Protein AF-A0AAD2GWQ7-F1 (afdb_monomer)

Foldseek 3Di:
DDDDDDDDDDDDDDDDDPPPDDDDDDDDDDDDDDDPPDDDDDDDDDDDDDDDDDDDDPDDDDDDDDDDDDDDDDDPPPPPPPPPPLPQQDQAAADLPPPVCVVVRVVSLVVNCVSVVVVPVDVVVSVVSSVVSHPVVSVLQVVCVVVVLNLPFDQDPVSDDPQQPSQVVSLVVVLVVDDPVLVCCQVVPPDDQDSGNVVNSVSSVVSVVVVVVVVVVVVVPPPPPPPPPPPPPPPPPPDDDDDDDD

Sequence (246 aa):
MTSAPCAHKSTISFRFPSSSGSLSPPPILPLLPDLAYQNQPGPSNPYLALPPPEDKIPNLDELPSEQPPSPPPTTPASTMSGHHRMTLAANPPYFNGDKSKYMGFVDSCTTYIGAYWSEFSQDETKILFILSYLHYISNFEMLAADAGYNVVTSTDSKGEYRKGDQDNILIEFLECRLSSKIVSRLYNTGIPLPKAYSAFKDWCVNIEANALRDQLRKASHGHSTPRPPSQFRSQAAPAAPTPAPT

Solvent-accessible surface area (backbone atoms only — not comparable to full-atom values): 16823 Å² total; per-residue (Å²): 141,84,87,81,86,83,85,82,81,83,80,85,78,86,78,77,83,83,76,90,67,85,78,74,81,77,83,84,72,82,82,78,80,86,77,80,81,74,87,73,86,77,83,85,80,83,83,81,85,75,79,81,82,81,85,76,81,78,81,94,75,84,86,80,90,77,79,82,80,79,83,79,84,88,73,88,76,85,71,90,72,80,73,77,73,80,75,76,70,68,81,57,71,73,43,72,76,56,73,91,51,44,62,63,42,52,52,34,46,52,53,35,47,62,74,43,40,87,82,45,77,43,71,67,56,45,50,54,50,56,51,72,36,43,41,65,66,45,55,46,52,52,53,38,40,75,73,68,45,64,86,75,74,68,58,42,102,82,69,55,63,75,62,62,68,59,20,49,53,54,41,52,56,50,57,76,69,49,54,71,68,56,54,51,51,56,71,68,64,78,60,83,78,59,71,46,39,69,60,37,49,56,48,52,53,50,54,50,54,50,51,51,51,50,50,51,50,58,62,68,53,58,82,70,64,74,74,67,79,70,70,79,70,73,74,71,73,80,79,77,84,79,82,81,88,130

Structure (mmCIF, N/CA/C/O backbone):
data_AF-A0AAD2GWQ7-F1
#
_entry.id   AF-A0AAD2GWQ7-F1
#
loop_
_atom_site.group_PDB
_atom_site.id
_atom_site.type_symbol
_atom_site.label_atom_id
_atom_site.label_alt_id
_atom_site.label_comp_id
_atom_site.label_asym_id
_atom_site.label_entity_id
_atom_site.label_seq_id
_atom_site.pdbx_PDB_ins_code
_atom_site.Cartn_x
_atom_site.Cartn_y
_atom_site.Cartn_z
_atom_site.occupancy
_atom_site.B_iso_or_equiv
_atom_site.auth_seq_id
_atom_site.auth_comp_id
_atom_site.auth_asym_id
_atom_site.auth_atom_id
_atom_site.pdbx_PDB_model_num
ATOM 1 N N . MET A 1 1 ? -21.039 -37.354 -40.708 1.00 44.72 1 MET A N 1
ATOM 2 C CA . MET A 1 1 ? -20.284 -36.130 -41.049 1.00 44.72 1 MET A CA 1
ATOM 3 C C . MET A 1 1 ? -20.937 -34.977 -40.308 1.00 44.72 1 MET A C 1
ATOM 5 O O . MET A 1 1 ? -21.965 -34.487 -40.747 1.00 44.72 1 MET A O 1
ATOM 9 N N . THR A 1 2 ? -20.418 -34.636 -39.133 1.00 41.16 2 THR A N 1
ATOM 10 C CA . THR A 1 2 ? -21.014 -33.653 -38.215 1.00 41.16 2 THR A CA 1
ATOM 11 C C . THR A 1 2 ? -20.045 -32.482 -38.104 1.00 41.16 2 THR A C 1
ATOM 13 O O . THR A 1 2 ? -18.960 -32.620 -37.550 1.00 41.16 2 THR A O 1
ATOM 16 N N . SER A 1 3 ? -20.415 -31.362 -38.723 1.00 42.06 3 SER A N 1
ATOM 17 C CA . SER A 1 3 ? -19.685 -30.093 -38.687 1.00 42.06 3 SER A CA 1
ATOM 18 C C . SER A 1 3 ? -20.123 -29.304 -37.450 1.00 42.06 3 SER A C 1
ATOM 20 O O . SER A 1 3 ? -21.319 -29.124 -37.227 1.00 42.06 3 SER A O 1
ATOM 22 N N . ALA A 1 4 ? -19.160 -28.875 -36.633 1.00 50.00 4 ALA A N 1
ATOM 23 C CA . ALA A 1 4 ? -19.377 -28.005 -35.480 1.00 50.00 4 ALA A CA 1
ATOM 24 C C . ALA A 1 4 ? -19.151 -26.532 -35.880 1.00 50.00 4 ALA A C 1
ATOM 26 O O . ALA A 1 4 ? -18.170 -26.255 -36.575 1.00 50.00 4 ALA A O 1
ATOM 27 N N . PRO A 1 5 ? -20.000 -25.578 -35.453 1.00 55.31 5 PRO A N 1
ATOM 28 C CA . PRO A 1 5 ? -19.790 -24.166 -35.751 1.00 55.31 5 PRO A CA 1
ATOM 29 C C . PRO A 1 5 ? -18.874 -23.463 -34.734 1.00 55.31 5 PRO A C 1
ATOM 31 O O . PRO A 1 5 ? -18.939 -23.683 -33.524 1.00 55.31 5 PRO A O 1
ATOM 34 N N . CYS A 1 6 ? -18.024 -22.592 -35.286 1.00 44.91 6 CYS A N 1
ATOM 35 C CA . CYS A 1 6 ? -17.019 -21.753 -34.640 1.00 44.91 6 CYS A CA 1
ATOM 36 C C . CYS A 1 6 ? -17.575 -20.781 -33.587 1.00 44.91 6 CYS A C 1
ATOM 38 O O . CYS A 1 6 ? -18.541 -20.058 -33.828 1.00 44.91 6 CYS A O 1
ATOM 40 N N . ALA A 1 7 ? -16.859 -20.673 -32.466 1.00 50.66 7 ALA A N 1
ATOM 41 C CA . ALA A 1 7 ? -17.063 -19.664 -31.434 1.00 50.66 7 ALA A CA 1
ATOM 42 C C . ALA A 1 7 ? -16.744 -18.245 -31.946 1.00 50.66 7 ALA A C 1
ATOM 44 O O . ALA A 1 7 ? -15.660 -17.982 -32.471 1.00 50.66 7 ALA A O 1
ATOM 45 N N . HIS A 1 8 ? -17.687 -17.320 -31.768 1.00 41.19 8 HIS A N 1
ATOM 46 C CA . HIS A 1 8 ? -17.487 -15.887 -31.976 1.00 41.19 8 HIS A CA 1
ATOM 47 C C . HIS A 1 8 ? -16.712 -15.278 -30.799 1.00 41.19 8 HIS A C 1
ATOM 49 O O . HIS A 1 8 ? -17.137 -15.366 -29.649 1.00 41.19 8 HIS A O 1
ATOM 55 N N . LYS A 1 9 ? -15.575 -14.640 -31.097 1.00 40.56 9 LYS A N 1
ATOM 56 C CA . LYS A 1 9 ? -14.862 -13.748 -30.174 1.00 40.56 9 LYS A CA 1
ATOM 57 C C . LYS A 1 9 ? -15.580 -12.398 -30.143 1.00 40.56 9 LYS A C 1
ATOM 59 O O . LYS A 1 9 ? -15.632 -11.709 -31.157 1.00 40.56 9 LYS A O 1
ATOM 64 N N . SER A 1 10 ? -16.100 -12.016 -28.982 1.00 46.88 10 SER A N 1
ATOM 65 C CA . SER A 1 10 ? -16.648 -10.679 -28.745 1.00 46.88 10 SER A CA 1
ATOM 66 C C . SER A 1 10 ? -15.511 -9.673 -28.556 1.00 46.88 10 SER A C 1
ATOM 68 O O . SER A 1 10 ? -14.809 -9.699 -27.549 1.00 46.88 10 SER A O 1
ATOM 70 N N . THR A 1 11 ? -15.333 -8.784 -29.530 1.00 51.94 11 THR A N 1
ATOM 71 C CA . THR A 1 11 ? -14.465 -7.604 -29.433 1.00 51.94 11 THR A CA 1
ATOM 72 C C . THR A 1 11 ? -15.139 -6.560 -28.544 1.00 51.94 11 THR A C 1
ATOM 74 O O . THR A 1 11 ? -16.143 -5.965 -28.932 1.00 51.94 11 THR A O 1
ATOM 77 N N . ILE A 1 12 ? -14.594 -6.326 -27.350 1.00 40.50 12 ILE A N 1
ATOM 78 C CA . ILE A 1 12 ? -14.999 -5.217 -26.479 1.00 40.50 12 ILE A CA 1
ATOM 79 C C . ILE A 1 12 ? -14.345 -3.943 -27.023 1.00 40.50 12 ILE A C 1
ATOM 81 O O . ILE A 1 12 ? -13.128 -3.787 -26.979 1.00 40.50 12 ILE A O 1
ATOM 85 N N . SER A 1 13 ? -15.155 -3.044 -27.581 1.00 40.38 13 SER A N 1
ATOM 86 C CA . SER A 1 13 ? -14.711 -1.745 -28.089 1.00 40.38 13 SER A CA 1
ATOM 87 C C . SER A 1 13 ? -14.980 -0.675 -27.029 1.00 40.38 13 SER A C 1
ATOM 89 O O . SER A 1 13 ? -16.130 -0.309 -26.787 1.00 40.38 13 SER A O 1
ATOM 91 N N . PHE A 1 14 ? -13.926 -0.184 -26.376 1.00 37.16 14 PHE A N 1
ATOM 92 C CA . PHE A 1 14 ? -14.018 0.948 -25.455 1.00 37.16 14 PHE A CA 1
ATOM 93 C C . PHE A 1 14 ? -14.042 2.256 -26.255 1.00 37.16 14 PHE A C 1
ATOM 95 O O . PHE A 1 14 ? -13.025 2.699 -26.787 1.00 37.16 14 PHE A O 1
ATOM 102 N N . ARG A 1 15 ? -15.219 2.884 -26.352 1.00 43.41 15 ARG A N 1
ATOM 103 C CA . ARG A 1 15 ? -15.349 4.273 -26.811 1.00 43.41 15 ARG A CA 1
ATOM 104 C C . ARG A 1 15 ? -15.116 5.208 -25.628 1.00 43.41 15 ARG A C 1
ATOM 106 O O . ARG A 1 15 ? -15.912 5.221 -24.694 1.00 43.41 15 ARG A O 1
ATOM 113 N N . PHE A 1 16 ? -14.063 6.014 -25.694 1.00 44.94 16 PHE A N 1
ATOM 114 C CA . PHE A 1 16 ? -13.904 7.161 -24.804 1.00 44.94 16 PHE A CA 1
ATOM 115 C C . PHE A 1 16 ? -14.871 8.279 -25.229 1.00 44.94 16 PHE A C 1
ATOM 117 O O . PHE A 1 16 ? -14.995 8.545 -26.430 1.00 44.94 16 PHE A O 1
ATOM 124 N N . PRO A 1 17 ? -15.575 8.940 -24.293 1.00 50.00 17 PRO A N 1
ATOM 125 C CA . PRO A 1 17 ? -16.391 10.098 -24.622 1.00 50.00 17 PRO A CA 1
ATOM 126 C C . PRO A 1 17 ? -15.484 11.260 -25.039 1.00 50.00 17 PRO A C 1
ATOM 128 O O . PRO A 1 17 ? -14.641 11.724 -24.276 1.00 50.00 17 PRO A O 1
ATOM 131 N N . SER A 1 18 ? -15.676 11.728 -26.270 1.00 43.28 18 SER A N 1
ATOM 132 C CA . SER A 1 18 ? -15.053 12.939 -26.797 1.00 43.28 18 SER A CA 1
ATOM 133 C C . SER A 1 18 ? -15.685 14.152 -26.111 1.00 43.28 18 SER A C 1
ATOM 135 O O . SER A 1 18 ? -16.743 14.620 -26.531 1.00 43.28 18 SER A O 1
ATOM 137 N N . SER A 1 19 ? -15.077 14.652 -25.033 1.00 46.78 19 SER A N 1
ATOM 138 C CA . SER A 1 19 ? -15.468 15.928 -24.433 1.00 46.78 19 SER A CA 1
ATOM 139 C C . SER A 1 19 ? -14.840 17.076 -25.225 1.00 46.78 19 SER A C 1
ATOM 141 O O . SER A 1 19 ? -13.720 17.515 -24.987 1.00 46.78 19 SER A O 1
ATOM 143 N N . SER A 1 20 ? -15.590 17.603 -26.189 1.00 52.97 20 SER A N 1
ATOM 144 C CA . SER A 1 20 ? -15.332 18.921 -26.771 1.00 52.97 20 SER A CA 1
ATOM 145 C C . SER A 1 20 ? -15.726 20.004 -25.758 1.00 52.97 20 SER A C 1
ATOM 147 O O . SER A 1 20 ? -16.760 20.656 -25.889 1.00 52.97 20 SER A O 1
ATOM 149 N N . GLY A 1 21 ? -14.936 20.133 -24.691 1.00 45.81 21 GLY A N 1
ATOM 150 C CA . GLY A 1 21 ? -15.028 21.212 -23.715 1.00 45.81 21 GLY A CA 1
ATOM 151 C C . GLY A 1 21 ? -14.049 22.321 -24.081 1.00 45.81 21 GLY A C 1
ATOM 152 O O . GLY A 1 21 ? -12.842 22.111 -24.070 1.00 45.81 21 GLY A O 1
ATOM 153 N N . SER A 1 22 ? -14.585 23.488 -24.426 1.00 53.34 22 SER A N 1
ATOM 154 C CA . SER A 1 22 ? -13.858 24.732 -24.691 1.00 53.34 22 SER A CA 1
ATOM 155 C C . SER A 1 22 ? -12.867 25.057 -23.562 1.00 53.34 22 SER A C 1
ATOM 157 O O . SER A 1 22 ? -13.272 25.450 -22.469 1.00 53.34 22 SER A O 1
ATOM 159 N N . LEU A 1 23 ? -11.569 24.902 -23.834 1.00 38.94 23 LEU A N 1
ATOM 160 C CA . LEU A 1 23 ? -10.474 25.276 -22.939 1.00 38.94 23 LEU A CA 1
ATOM 161 C C . LEU A 1 23 ? -10.372 26.805 -22.862 1.00 38.94 23 LEU A C 1
ATOM 163 O O . LEU A 1 23 ? -9.917 27.459 -23.799 1.00 38.94 23 LEU A O 1
ATOM 167 N N . SER A 1 24 ? -10.781 27.373 -21.728 1.00 55.59 24 SER A N 1
ATOM 168 C CA . SER A 1 24 ? -10.322 28.701 -21.318 1.00 55.59 24 SER A CA 1
ATOM 169 C C . SER A 1 24 ? -8.806 28.637 -21.100 1.00 55.59 24 SER A C 1
ATOM 171 O O . SER A 1 24 ? -8.348 27.713 -20.421 1.00 55.59 24 SER A O 1
ATOM 173 N N . PRO A 1 25 ? -8.011 29.583 -21.630 1.00 55.25 25 PRO A N 1
ATOM 174 C CA . PRO A 1 25 ? -6.586 29.621 -21.342 1.00 55.25 25 PRO A CA 1
ATOM 175 C C . PRO A 1 25 ? -6.361 29.853 -19.835 1.00 55.25 25 PRO A C 1
ATOM 177 O O . PRO A 1 25 ? -7.101 30.630 -19.220 1.00 55.25 25 PRO A O 1
ATOM 180 N N . PRO A 1 26 ? -5.376 29.176 -19.219 1.00 53.94 26 PRO A N 1
ATOM 181 C CA . PRO A 1 26 ? -5.039 29.388 -17.819 1.00 53.94 26 PRO A CA 1
ATOM 182 C C . PRO A 1 26 ? -4.455 30.797 -17.602 1.00 53.94 26 PRO A C 1
ATOM 184 O O . PRO A 1 26 ? -3.815 31.346 -18.504 1.00 53.94 26 PRO A O 1
ATOM 187 N N . PRO A 1 27 ? -4.644 31.393 -16.410 1.00 52.75 27 PRO A N 1
ATOM 188 C CA . PRO A 1 27 ? -4.011 32.656 -16.059 1.00 52.75 27 PRO A CA 1
ATOM 189 C C . PRO A 1 27 ? -2.484 32.508 -16.075 1.00 52.75 27 PRO A C 1
ATOM 191 O O . PRO A 1 27 ? -1.923 31.590 -15.478 1.00 52.75 27 PRO A O 1
ATOM 194 N N . ILE A 1 28 ? -1.822 33.430 -16.773 1.00 50.06 28 ILE A N 1
ATOM 195 C CA . ILE A 1 28 ? -0.364 33.546 -16.849 1.00 50.06 28 ILE A CA 1
ATOM 196 C C . ILE A 1 28 ? 0.164 33.840 -15.441 1.00 50.06 28 ILE A C 1
ATOM 198 O O . ILE A 1 28 ? -0.112 34.899 -14.877 1.00 50.06 28 ILE A O 1
ATOM 202 N N . LEU A 1 29 ? 0.915 32.899 -14.867 1.00 51.19 29 LEU A N 1
ATOM 203 C CA . LEU A 1 29 ? 1.671 33.131 -13.639 1.00 51.19 29 LEU A CA 1
ATOM 204 C C . LEU A 1 29 ? 2.939 33.942 -13.965 1.00 51.19 29 LEU A C 1
ATOM 206 O O . LEU A 1 29 ? 3.572 33.684 -14.992 1.00 51.19 29 LEU A O 1
ATOM 210 N N . PRO A 1 30 ? 3.332 34.911 -13.119 1.00 50.34 30 PRO A N 1
ATOM 211 C CA . PRO A 1 30 ? 4.563 35.662 -13.318 1.00 50.34 30 PRO A CA 1
ATOM 212 C C . PRO A 1 30 ? 5.783 34.735 -13.225 1.00 50.34 30 PRO A C 1
ATOM 214 O O . PRO A 1 30 ? 5.936 33.975 -12.269 1.00 50.34 30 PRO A O 1
ATOM 217 N N . LEU A 1 31 ? 6.642 34.823 -14.243 1.00 41.88 31 LEU A N 1
ATOM 218 C CA . LEU A 1 31 ? 7.961 34.199 -14.316 1.00 41.88 31 LEU A CA 1
ATOM 219 C C . LEU A 1 31 ? 8.785 34.569 -13.073 1.00 41.88 31 LEU A C 1
ATOM 221 O O . LEU A 1 31 ? 9.114 35.736 -12.860 1.00 41.88 31 LEU A O 1
ATOM 225 N N . LEU A 1 32 ? 9.109 33.566 -12.256 1.00 44.91 32 LEU A N 1
ATOM 226 C CA . LEU A 1 32 ? 10.092 33.682 -11.179 1.00 44.91 32 LEU A CA 1
ATOM 227 C C . LEU A 1 32 ? 11.496 33.860 -11.786 1.00 44.91 32 LEU A C 1
ATOM 229 O O . LEU A 1 32 ? 11.832 33.141 -12.729 1.00 44.91 32 LEU A O 1
ATOM 233 N N . PRO A 1 33 ? 12.317 34.794 -11.273 1.00 50.38 33 PRO A N 1
ATOM 234 C CA . PRO A 1 33 ? 13.677 34.981 -11.749 1.00 50.38 33 PRO A CA 1
ATOM 235 C C . PRO A 1 33 ? 14.580 33.800 -11.374 1.00 50.38 33 PRO A C 1
ATOM 237 O O . PRO A 1 33 ? 14.487 33.218 -10.294 1.00 50.38 33 PRO A O 1
ATOM 240 N N . ASP A 1 34 ? 15.454 33.506 -12.327 1.00 42.41 34 ASP A N 1
ATOM 241 C CA . ASP A 1 34 ? 16.510 32.504 -12.366 1.00 42.41 34 ASP A CA 1
ATOM 242 C C . ASP A 1 34 ? 17.331 32.462 -11.061 1.00 42.41 34 ASP A C 1
ATOM 244 O O . ASP A 1 34 ? 18.098 33.380 -10.752 1.00 42.41 34 ASP A O 1
ATOM 248 N N . LEU A 1 35 ? 17.167 31.398 -10.270 1.00 40.28 35 LEU A N 1
ATOM 249 C CA . LEU A 1 35 ? 18.082 31.092 -9.174 1.00 40.28 35 LEU A CA 1
ATOM 250 C C . LEU A 1 35 ? 19.224 30.252 -9.733 1.00 40.28 35 LEU A C 1
ATOM 252 O O . LEU A 1 35 ? 19.151 29.025 -9.804 1.00 40.28 35 LEU A O 1
ATOM 256 N N . ALA A 1 36 ? 20.300 30.945 -10.097 1.00 38.09 36 ALA A N 1
ATOM 257 C CA . ALA A 1 36 ? 21.599 30.351 -10.344 1.00 38.09 36 ALA A CA 1
ATOM 258 C C . ALA A 1 36 ? 22.018 29.506 -9.127 1.00 38.09 36 ALA A C 1
ATOM 260 O O . ALA A 1 36 ? 22.420 30.027 -8.085 1.00 38.09 36 ALA A O 1
ATOM 261 N N . TYR A 1 37 ? 21.922 28.183 -9.263 1.00 45.38 37 TYR A N 1
ATOM 262 C CA . TYR A 1 37 ? 22.499 27.230 -8.322 1.00 45.38 37 TYR A CA 1
ATOM 263 C C . TYR A 1 37 ? 24.023 27.301 -8.434 1.00 45.38 37 TYR A C 1
ATOM 265 O O . TYR A 1 37 ? 24.659 26.679 -9.286 1.00 45.38 37 TYR A O 1
ATOM 273 N N . GLN A 1 38 ? 24.613 28.115 -7.568 1.00 43.09 38 GLN A N 1
ATOM 274 C CA . GLN A 1 38 ? 26.048 28.215 -7.394 1.00 43.09 38 GLN A CA 1
ATOM 275 C C . GLN A 1 38 ? 26.543 26.950 -6.679 1.00 43.09 38 GLN A C 1
ATOM 277 O O . GLN A 1 38 ? 26.251 26.722 -5.506 1.00 43.09 38 GLN A O 1
ATOM 282 N N . ASN A 1 39 ? 27.270 26.113 -7.424 1.00 45.53 39 ASN A N 1
ATOM 283 C CA . ASN A 1 39 ? 28.010 24.954 -6.929 1.00 45.53 39 ASN A CA 1
ATOM 284 C C . ASN A 1 39 ? 28.820 25.314 -5.672 1.00 45.53 39 ASN A C 1
ATOM 286 O O . ASN A 1 39 ? 29.780 26.081 -5.756 1.00 45.53 39 ASN A O 1
ATOM 290 N N . GLN A 1 40 ? 28.475 24.719 -4.529 1.00 41.88 40 GLN A N 1
ATOM 291 C CA . GLN A 1 40 ? 29.370 24.649 -3.378 1.00 41.88 40 GLN A CA 1
ATOM 292 C C . GLN A 1 40 ? 29.993 23.248 -3.290 1.00 41.88 40 GLN A C 1
ATOM 294 O O . GLN A 1 40 ? 29.259 22.258 -3.321 1.00 41.88 40 GLN A O 1
ATOM 299 N N . PRO A 1 41 ? 31.327 23.135 -3.165 1.00 50.66 41 PRO A N 1
ATOM 300 C CA . PRO A 1 41 ? 31.974 21.881 -2.809 1.00 50.66 41 PRO A CA 1
ATOM 301 C C . PRO A 1 41 ? 31.642 21.547 -1.349 1.00 50.66 41 PRO A C 1
ATOM 303 O O . PRO A 1 41 ? 31.924 22.327 -0.441 1.00 50.66 41 PRO A O 1
ATOM 306 N N . GLY A 1 42 ? 30.998 20.400 -1.131 1.00 44.75 42 GLY A N 1
ATOM 307 C CA . GLY A 1 42 ? 30.642 19.930 0.206 1.00 44.75 42 GLY A CA 1
ATOM 308 C C . GLY A 1 42 ? 31.879 19.630 1.066 1.00 44.75 42 GLY A C 1
ATOM 309 O O . GLY A 1 42 ? 32.897 19.177 0.533 1.00 44.75 42 GLY A O 1
ATOM 310 N N . PRO A 1 43 ? 31.814 19.855 2.391 1.00 49.44 43 PRO A N 1
ATOM 311 C CA . PRO A 1 43 ? 32.878 19.467 3.301 1.00 49.44 43 PRO A CA 1
ATOM 312 C C . PRO A 1 43 ? 32.969 17.940 3.384 1.00 49.44 43 PRO A C 1
ATOM 314 O O . PRO A 1 43 ? 31.984 17.236 3.610 1.00 49.44 43 PRO A O 1
ATOM 317 N N . SER A 1 44 ? 34.187 17.443 3.197 1.00 47.72 44 SER A N 1
ATOM 318 C CA . SER A 1 44 ? 34.603 16.081 3.498 1.00 47.72 44 SER A CA 1
ATOM 319 C C . SER A 1 44 ? 34.251 15.735 4.944 1.00 47.72 44 SER A C 1
ATOM 321 O O . SER A 1 44 ? 34.576 16.474 5.870 1.00 47.72 44 SER A O 1
ATOM 323 N N . ASN A 1 45 ? 33.584 14.598 5.123 1.00 45.16 45 ASN A N 1
ATOM 324 C CA . ASN A 1 45 ? 33.180 14.064 6.415 1.00 45.16 45 ASN A CA 1
ATOM 325 C C . ASN A 1 45 ? 34.162 12.937 6.801 1.00 45.16 45 ASN A C 1
ATOM 327 O O . ASN A 1 45 ? 34.042 11.834 6.262 1.00 45.16 45 ASN A O 1
ATOM 331 N N . PRO A 1 46 ? 35.186 13.181 7.643 1.00 59.44 46 PRO A N 1
ATOM 332 C CA . PRO A 1 46 ? 35.976 12.120 8.255 1.00 59.44 46 PRO A CA 1
ATOM 333 C C . PRO A 1 46 ? 35.316 11.730 9.589 1.00 59.44 46 PRO A C 1
ATOM 335 O O . PRO A 1 46 ? 34.876 12.616 10.309 1.00 59.44 46 PRO A O 1
ATOM 338 N N . TYR A 1 47 ? 35.327 10.441 9.946 1.00 48.62 47 TYR A N 1
ATOM 339 C CA . TYR A 1 47 ? 34.575 9.774 11.038 1.00 48.62 47 TYR A CA 1
ATOM 340 C C . TYR A 1 47 ? 33.203 9.261 10.569 1.00 48.62 47 TYR A C 1
ATOM 342 O O . TYR A 1 47 ? 32.328 10.031 10.211 1.00 48.62 47 TYR A O 1
ATOM 350 N N . LEU A 1 48 ? 32.932 7.955 10.513 1.00 48.38 48 LEU A N 1
ATOM 351 C CA . LEU A 1 48 ? 33.119 6.959 11.568 1.00 48.38 48 LEU A CA 1
ATOM 352 C C . LEU A 1 48 ? 33.519 5.598 10.970 1.00 48.38 48 LEU A C 1
ATOM 354 O O . LEU A 1 48 ? 32.712 4.934 10.323 1.00 48.38 48 LEU A O 1
ATOM 358 N N . ALA A 1 49 ? 34.748 5.158 11.232 1.00 52.75 49 ALA A N 1
ATOM 359 C CA . ALA A 1 49 ? 35.097 3.746 11.147 1.00 52.75 49 ALA A CA 1
ATOM 360 C C . ALA A 1 49 ? 34.601 3.072 12.436 1.00 52.75 49 ALA A C 1
ATOM 362 O O . ALA A 1 49 ? 35.178 3.278 13.504 1.00 52.75 49 ALA A O 1
ATOM 363 N N . LEU A 1 50 ? 33.503 2.317 12.350 1.00 58.06 50 LEU A N 1
ATOM 364 C CA . LEU A 1 50 ? 33.127 1.380 13.408 1.00 58.06 50 LEU A CA 1
ATOM 365 C C . LEU A 1 50 ? 34.109 0.195 13.384 1.00 58.06 50 LEU A C 1
ATOM 367 O O . LEU A 1 50 ? 34.334 -0.363 12.307 1.00 58.06 50 LEU A O 1
ATOM 371 N N . PRO A 1 51 ? 34.672 -0.223 14.530 1.00 71.50 51 PRO A N 1
ATOM 372 C CA . PRO A 1 51 ? 35.372 -1.495 14.614 1.00 71.50 51 PRO A CA 1
ATOM 373 C C . PRO A 1 51 ? 34.381 -2.669 14.461 1.00 71.50 51 PRO A C 1
ATOM 375 O O . PRO A 1 51 ? 33.210 -2.539 14.834 1.00 71.50 51 PRO A O 1
ATOM 378 N N . PRO A 1 52 ? 34.829 -3.807 13.904 1.00 72.00 52 PRO A N 1
ATOM 379 C CA . PRO A 1 52 ? 34.004 -4.998 13.734 1.00 72.00 52 PRO A CA 1
ATOM 380 C C . PRO A 1 52 ? 33.584 -5.587 15.095 1.00 72.00 52 PRO A C 1
ATOM 382 O O . PRO A 1 52 ? 34.378 -5.551 16.038 1.00 72.00 52 PRO A O 1
ATOM 385 N N . PRO A 1 53 ? 32.363 -6.136 15.225 1.00 66.81 53 PRO A N 1
ATOM 386 C CA . PRO A 1 53 ? 31.960 -6.865 16.423 1.00 66.81 53 PRO A CA 1
ATOM 387 C C . PRO A 1 53 ? 32.748 -8.178 16.523 1.00 66.81 53 PRO A C 1
ATOM 389 O O . PRO A 1 53 ? 32.761 -8.973 15.587 1.00 66.81 53 PRO A O 1
ATOM 392 N N . GLU A 1 54 ? 33.423 -8.393 17.652 1.00 65.00 54 GLU A N 1
ATOM 393 C CA . GLU A 1 54 ? 34.082 -9.660 17.968 1.00 65.00 54 GLU A CA 1
ATOM 394 C C . GLU A 1 54 ? 33.037 -10.749 18.252 1.00 65.00 54 GLU A C 1
ATOM 396 O O . GLU A 1 54 ? 32.264 -10.666 19.211 1.00 65.00 54 GLU A O 1
ATOM 401 N N . ASP A 1 55 ? 33.059 -11.795 17.429 1.00 53.03 55 ASP A N 1
ATOM 402 C CA . ASP A 1 55 ? 32.377 -13.062 17.660 1.00 53.03 55 ASP A CA 1
ATOM 403 C C . ASP A 1 55 ? 32.972 -13.774 18.885 1.00 53.03 55 ASP A C 1
ATOM 405 O O . ASP A 1 55 ? 34.024 -14.412 18.820 1.00 53.03 55 ASP A O 1
ATOM 409 N N . LYS A 1 56 ? 32.266 -13.721 20.016 1.00 53.66 56 LYS A N 1
ATOM 410 C CA . LYS A 1 56 ? 32.394 -14.730 21.074 1.00 53.66 56 LYS A CA 1
ATOM 411 C C . LYS A 1 56 ? 31.159 -15.614 21.055 1.00 53.66 56 LYS A C 1
ATOM 413 O O . LYS A 1 56 ? 30.143 -15.286 21.657 1.00 53.66 56 LYS A O 1
ATOM 418 N N . ILE A 1 57 ? 31.288 -16.743 20.366 1.00 56.34 57 ILE A N 1
ATOM 419 C CA . ILE A 1 57 ? 30.394 -17.898 20.451 1.00 56.34 57 ILE A CA 1
ATOM 420 C C . ILE A 1 57 ? 30.585 -18.519 21.846 1.00 56.34 57 ILE A C 1
ATOM 422 O O . ILE A 1 57 ? 31.689 -18.987 22.141 1.00 56.34 57 ILE A O 1
ATOM 426 N N . PRO A 1 58 ? 29.571 -18.537 22.731 1.00 57.72 58 PRO A N 1
ATOM 427 C CA . PRO A 1 58 ? 29.621 -19.352 23.931 1.00 57.72 58 PRO A CA 1
ATOM 428 C C . PRO A 1 58 ? 29.467 -20.822 23.543 1.00 57.72 58 PRO A C 1
ATOM 430 O O . PRO A 1 58 ? 28.598 -21.196 22.756 1.00 57.72 58 PRO A O 1
ATOM 433 N N . ASN A 1 59 ? 30.367 -21.612 24.108 1.00 52.53 59 ASN A N 1
ATOM 434 C CA . ASN A 1 59 ? 30.538 -23.040 23.934 1.00 52.53 59 ASN A CA 1
ATOM 435 C C . ASN A 1 59 ? 29.223 -23.824 24.124 1.00 52.53 59 ASN A C 1
ATOM 437 O O . ASN A 1 59 ? 28.481 -23.591 25.079 1.00 52.53 59 ASN A O 1
ATOM 441 N N . LEU A 1 60 ? 28.960 -24.743 23.195 1.00 56.06 60 LEU A N 1
ATOM 442 C CA . LEU A 1 60 ? 27.817 -25.650 23.171 1.00 56.06 60 LEU A CA 1
ATOM 443 C C . LEU A 1 60 ? 28.236 -26.942 23.893 1.00 56.06 60 LEU A C 1
ATOM 445 O O . LEU A 1 60 ? 28.556 -27.931 23.243 1.00 56.06 60 LEU A O 1
ATOM 449 N N . ASP A 1 61 ? 28.282 -26.915 25.226 1.00 59.53 61 ASP A N 1
ATOM 450 C CA . ASP A 1 61 ? 28.571 -28.101 26.041 1.00 59.53 61 ASP A CA 1
ATOM 451 C C . ASP A 1 61 ? 27.398 -28.441 26.974 1.00 59.53 61 ASP A C 1
ATOM 453 O O . ASP A 1 61 ? 26.896 -27.607 27.725 1.00 59.53 61 ASP A O 1
ATOM 457 N N . GLU A 1 62 ? 27.019 -29.715 26.881 1.00 52.25 62 GLU A N 1
ATOM 458 C CA . GLU A 1 62 ? 26.325 -30.562 27.855 1.00 52.25 62 GLU A CA 1
ATOM 459 C C . GLU A 1 62 ? 24.875 -30.264 28.283 1.00 52.25 62 GLU A C 1
ATOM 461 O O . GLU A 1 62 ? 24.563 -29.497 29.191 1.00 52.25 62 GLU A O 1
ATOM 466 N N . LEU A 1 63 ? 23.985 -31.061 27.681 1.00 57.00 63 LEU A N 1
ATOM 467 C CA . LEU A 1 63 ? 22.695 -31.509 28.206 1.00 57.00 63 LEU A CA 1
ATOM 468 C C . LEU A 1 63 ? 22.879 -32.540 29.339 1.00 57.00 63 LEU A C 1
ATOM 470 O O . LEU A 1 63 ? 23.425 -33.615 29.082 1.00 57.00 63 LEU A O 1
ATOM 474 N N . PRO A 1 64 ? 22.240 -32.339 30.503 1.00 58.38 64 PRO A N 1
ATOM 475 C CA . PRO A 1 64 ? 21.670 -33.434 31.280 1.00 58.38 64 PRO A CA 1
ATOM 476 C C . PRO A 1 64 ? 20.176 -33.557 30.957 1.00 58.38 64 PRO A C 1
ATOM 478 O O . PRO A 1 64 ? 19.390 -32.638 31.181 1.00 58.38 64 PRO A O 1
ATOM 481 N N . SER A 1 65 ? 19.772 -34.707 30.416 1.00 60.16 65 SER A N 1
ATOM 482 C CA . SER A 1 65 ? 18.359 -35.088 30.327 1.00 60.16 65 SER A CA 1
ATOM 483 C C . SER A 1 65 ? 17.834 -35.409 31.727 1.00 60.16 65 SER A C 1
ATOM 485 O O . SER A 1 65 ? 18.071 -36.503 32.234 1.00 60.16 65 SER A O 1
ATOM 487 N N . GLU A 1 66 ? 17.117 -34.471 32.345 1.00 58.59 66 GLU A N 1
ATOM 488 C CA . GLU A 1 66 ? 16.331 -34.733 33.552 1.00 58.59 66 GLU A CA 1
ATOM 489 C C . GLU A 1 66 ? 14.898 -35.121 33.165 1.00 58.59 66 GLU A C 1
ATOM 491 O O . GLU A 1 66 ? 14.156 -34.385 32.512 1.00 58.59 66 GLU A O 1
ATOM 496 N N . GLN A 1 67 ? 14.543 -36.345 33.536 1.00 64.25 67 GLN A N 1
ATOM 497 C CA . GLN A 1 67 ? 13.248 -36.970 33.325 1.00 64.25 67 GLN A CA 1
ATOM 498 C C . GLN A 1 67 ? 12.180 -36.294 34.212 1.00 64.25 67 GLN A C 1
ATOM 500 O O . GLN A 1 67 ? 12.422 -36.089 35.402 1.00 64.25 67 GLN A O 1
ATOM 505 N N . PRO A 1 68 ? 10.991 -35.958 33.680 1.00 67.44 68 PRO A N 1
ATOM 506 C CA . PRO A 1 68 ? 9.984 -35.203 34.422 1.00 67.44 68 PRO A CA 1
ATOM 507 C C . PRO A 1 68 ? 9.345 -36.032 35.557 1.00 67.44 68 PRO A C 1
ATOM 509 O O . PRO A 1 68 ? 8.948 -37.178 35.318 1.00 67.44 68 PRO A O 1
ATOM 512 N N . PRO A 1 69 ? 9.179 -35.473 36.774 1.00 74.88 69 PRO A N 1
ATOM 513 C CA . PRO A 1 69 ? 8.359 -36.085 37.814 1.00 74.88 69 PRO A CA 1
ATOM 514 C C . PRO A 1 69 ? 6.870 -36.043 37.432 1.00 74.88 69 PRO A C 1
ATOM 516 O O . PRO A 1 69 ? 6.364 -35.046 36.915 1.00 74.88 69 PRO A O 1
ATOM 519 N N . SER A 1 70 ? 6.177 -37.155 37.689 1.00 71.50 70 SER A N 1
ATOM 520 C CA . SER A 1 70 ? 4.754 -37.382 37.417 1.00 71.50 70 SER A CA 1
ATOM 521 C C . SER A 1 70 ? 3.839 -36.251 37.917 1.00 71.50 70 SER A C 1
ATOM 523 O O . SER A 1 70 ? 4.059 -35.731 39.014 1.00 71.50 70 SER A O 1
ATOM 525 N N . PRO A 1 71 ? 2.770 -35.899 37.176 1.00 75.12 71 PRO A N 1
ATOM 526 C CA . PRO A 1 71 ? 1.844 -34.852 37.592 1.00 75.12 71 PRO A CA 1
ATOM 527 C C . PRO A 1 71 ? 1.051 -35.264 38.852 1.00 75.12 71 PRO A C 1
ATOM 529 O O . PRO A 1 71 ? 0.557 -36.394 38.920 1.00 75.12 71 PRO A O 1
ATOM 532 N N . PRO A 1 72 ? 0.899 -34.367 39.847 1.00 78.69 72 PRO A N 1
ATOM 533 C CA . PRO A 1 72 ? 0.050 -34.596 41.013 1.00 78.69 72 PRO A CA 1
ATOM 534 C C . PRO A 1 72 ? -1.446 -34.636 40.638 1.00 78.69 72 PRO A C 1
ATOM 536 O O . PRO A 1 72 ? -1.852 -34.045 39.634 1.00 78.69 72 PRO A O 1
ATOM 539 N N . PRO A 1 73 ? -2.281 -35.325 41.440 1.00 65.69 73 PRO A N 1
ATOM 540 C CA . PRO A 1 73 ? -3.700 -35.512 41.166 1.00 65.69 73 PRO A CA 1
ATOM 541 C C . PRO A 1 73 ? -4.481 -34.195 41.140 1.00 65.69 73 PRO A C 1
ATOM 543 O O . PRO A 1 73 ? -4.329 -33.320 41.992 1.00 65.69 73 PRO A O 1
ATOM 546 N N . THR A 1 74 ? -5.363 -34.123 40.148 1.00 59.41 74 THR A N 1
ATOM 547 C CA . THR A 1 74 ? -6.342 -33.080 39.856 1.00 59.41 74 THR A CA 1
ATOM 548 C C . THR A 1 74 ? -7.145 -32.658 41.088 1.00 59.41 74 THR A C 1
ATOM 550 O O . THR A 1 74 ? -8.056 -33.361 41.522 1.00 59.41 74 THR A O 1
ATOM 553 N N . THR A 1 75 ? -6.872 -31.464 41.609 1.00 54.00 75 THR A N 1
ATOM 554 C CA . THR A 1 75 ? -7.803 -30.720 42.465 1.00 54.00 75 THR A CA 1
ATOM 555 C C . THR A 1 75 ? -8.655 -29.792 41.590 1.00 54.00 75 THR A C 1
ATOM 557 O O . THR A 1 75 ? -8.109 -28.895 40.946 1.00 54.00 75 THR A O 1
ATOM 560 N N . PRO A 1 76 ? -9.993 -29.957 41.535 1.00 60.12 76 PRO A N 1
ATOM 561 C CA . PRO A 1 76 ? -10.874 -29.015 40.854 1.00 60.12 76 PRO A CA 1
ATOM 562 C C . PRO A 1 76 ? -11.023 -27.748 41.708 1.00 60.12 76 PRO A C 1
ATOM 564 O O . PRO A 1 76 ? -11.985 -27.578 42.455 1.00 60.12 76 PRO A O 1
ATOM 567 N N . ALA A 1 77 ? -10.043 -26.850 41.616 1.00 49.00 77 ALA A N 1
ATOM 568 C CA . ALA A 1 77 ? -10.158 -25.501 42.149 1.00 49.00 77 ALA A CA 1
ATOM 569 C C . ALA A 1 77 ? -11.015 -24.656 41.192 1.00 49.00 77 ALA A C 1
ATOM 571 O O . ALA A 1 77 ? -10.514 -23.957 40.312 1.00 49.00 77 ALA A O 1
ATOM 572 N N . SER A 1 78 ? -12.334 -24.739 41.375 1.00 56.53 78 SER A N 1
ATOM 573 C CA . SER A 1 78 ? -13.281 -23.730 40.902 1.00 56.53 78 SER A CA 1
ATOM 574 C C . SER A 1 78 ? -13.021 -22.417 41.637 1.00 56.53 78 SER A C 1
ATOM 576 O O . SER A 1 78 ? -13.653 -22.131 42.651 1.00 56.53 78 SER A O 1
ATOM 578 N N . THR A 1 79 ? -12.117 -21.593 41.114 1.00 48.81 79 THR A N 1
ATOM 579 C CA . THR A 1 79 ? -12.077 -20.171 41.460 1.00 48.81 79 THR A CA 1
ATOM 580 C C . THR A 1 79 ? -12.657 -19.400 40.289 1.00 48.81 79 THR A C 1
ATOM 582 O O . THR A 1 79 ? -11.984 -19.092 39.306 1.00 48.81 79 THR A O 1
ATOM 585 N N . MET A 1 80 ? -13.956 -19.124 40.395 1.00 51.62 80 MET A N 1
ATOM 586 C CA . MET A 1 80 ? -14.677 -18.206 39.527 1.00 51.62 80 MET A CA 1
ATOM 587 C C . MET A 1 80 ? -14.150 -16.782 39.739 1.00 51.62 80 MET A C 1
ATOM 589 O O . MET A 1 80 ? -14.705 -16.000 40.496 1.00 51.62 80 MET A O 1
ATOM 593 N N . SER A 1 81 ? -13.062 -16.439 39.063 1.00 47.88 81 SER A N 1
ATOM 594 C CA . SER A 1 81 ? -12.784 -15.057 38.680 1.00 47.88 81 SER A CA 1
ATOM 595 C C . SER A 1 81 ? -12.337 -15.095 37.232 1.00 47.88 81 SER A C 1
ATOM 597 O O . SER A 1 81 ? -11.157 -14.989 36.898 1.00 47.88 81 SER A O 1
ATOM 599 N N . GLY A 1 82 ? -13.319 -15.375 36.371 1.00 50.38 82 GLY A N 1
ATOM 600 C CA . GLY A 1 82 ? -13.194 -15.299 34.926 1.00 50.38 82 GLY A CA 1
ATOM 601 C C . GLY A 1 82 ? -12.970 -13.849 34.531 1.00 50.38 82 GLY A C 1
ATOM 602 O O . GLY A 1 82 ? -13.882 -13.171 34.066 1.00 50.38 82 GLY A O 1
ATOM 603 N N . HIS A 1 83 ? -11.747 -13.364 34.727 1.00 47.72 83 HIS A N 1
ATOM 604 C CA . HIS A 1 83 ? -11.249 -12.231 33.978 1.00 47.72 83 HIS A CA 1
ATOM 605 C C . HIS A 1 83 ? -11.294 -12.664 32.518 1.00 47.72 83 HIS A C 1
ATOM 607 O O . HIS A 1 83 ? -10.410 -13.377 32.045 1.00 47.72 83 HIS A O 1
ATOM 613 N N . HIS A 1 84 ? -12.382 -12.301 31.836 1.00 45.75 84 HIS A N 1
ATOM 614 C CA . HIS A 1 84 ? -12.510 -12.422 30.397 1.00 45.75 84 HIS A CA 1
ATOM 615 C C . HIS A 1 84 ? -11.340 -11.662 29.794 1.00 45.75 84 HIS A C 1
ATOM 617 O O . HIS A 1 84 ? -11.369 -10.442 29.635 1.00 45.75 84 HIS A O 1
ATOM 623 N N . ARG A 1 85 ? -10.266 -12.393 29.508 1.00 51.84 85 ARG A N 1
ATOM 624 C CA . ARG A 1 85 ? -9.154 -11.892 28.732 1.00 51.84 85 ARG A CA 1
ATOM 625 C C . ARG A 1 85 ? -9.722 -11.710 27.334 1.00 51.84 85 ARG A C 1
ATOM 627 O O . ARG A 1 85 ? -9.791 -12.664 26.562 1.00 51.84 85 ARG A O 1
ATOM 634 N N . MET A 1 86 ? -10.233 -10.508 27.063 1.00 55.81 86 MET A N 1
ATOM 635 C CA . MET A 1 86 ? -10.644 -10.095 25.728 1.00 55.81 86 MET A CA 1
ATOM 636 C C . MET A 1 86 ? -9.438 -10.321 24.829 1.00 55.81 86 MET A C 1
ATOM 638 O O . MET A 1 86 ? -8.436 -9.610 24.902 1.00 55.81 86 MET A O 1
ATOM 642 N N . THR A 1 87 ? -9.496 -11.404 24.066 1.00 66.81 87 THR A N 1
ATOM 643 C CA . THR A 1 87 ? -8.446 -11.740 23.123 1.00 66.81 87 THR A CA 1
ATOM 644 C C . THR A 1 87 ? -8.786 -10.927 21.890 1.00 66.81 87 THR A C 1
ATOM 646 O O . THR A 1 87 ? -9.725 -11.257 21.173 1.00 66.81 87 THR A O 1
ATOM 649 N N . LEU A 1 88 ? -8.113 -9.787 21.733 1.00 84.06 88 LEU A N 1
ATOM 650 C CA . LEU A 1 88 ? -8.252 -8.946 20.548 1.00 84.06 88 LEU A CA 1
ATOM 651 C C . LEU A 1 88 ? -7.890 -9.796 19.325 1.00 84.06 88 LEU A C 1
ATOM 653 O O . LEU A 1 88 ? -6.860 -10.477 19.336 1.00 84.06 88 LEU A O 1
ATOM 657 N N . ALA A 1 89 ? -8.748 -9.799 18.304 1.00 87.94 89 ALA A N 1
ATOM 658 C CA . ALA A 1 89 ? -8.459 -10.532 17.081 1.00 87.94 89 ALA A CA 1
ATOM 659 C C . ALA A 1 89 ? -7.233 -9.912 16.398 1.00 87.94 89 ALA A C 1
ATOM 661 O O . ALA A 1 89 ? -7.060 -8.692 16.381 1.00 87.94 89 ALA A O 1
ATOM 662 N N . ALA A 1 90 ? -6.356 -10.755 15.856 1.00 90.62 90 ALA A N 1
ATOM 663 C CA . ALA A 1 90 ? -5.191 -10.281 15.123 1.00 90.62 90 ALA A CA 1
ATOM 664 C C . ALA A 1 90 ? -5.627 -9.559 13.839 1.00 90.62 90 ALA A C 1
ATOM 666 O O . ALA A 1 90 ? -6.567 -9.995 13.173 1.00 90.62 90 ALA A O 1
ATOM 667 N N . ASN A 1 91 ? -4.922 -8.484 13.477 1.00 88.12 91 ASN A N 1
ATOM 668 C CA . ASN A 1 91 ? -5.158 -7.788 12.212 1.00 88.12 91 ASN A CA 1
ATOM 669 C C . ASN A 1 91 ? -4.958 -8.748 11.022 1.00 88.12 91 ASN A C 1
ATOM 671 O O . ASN A 1 91 ? -3.989 -9.518 11.038 1.00 88.12 91 ASN A O 1
ATOM 675 N N . PRO A 1 92 ? -5.813 -8.688 9.983 1.00 93.12 92 PRO A N 1
ATOM 676 C CA . PRO A 1 92 ? -5.625 -9.472 8.767 1.00 93.12 92 PRO A CA 1
ATOM 677 C C . PRO A 1 92 ? -4.260 -9.192 8.115 1.00 93.12 92 PRO A C 1
ATOM 679 O O . PRO A 1 92 ? -3.774 -8.061 8.164 1.00 93.12 92 PRO A O 1
ATOM 682 N N . PRO A 1 93 ? -3.613 -10.182 7.480 1.00 89.31 93 PRO A N 1
ATOM 683 C CA . PRO A 1 93 ? -2.472 -9.921 6.615 1.00 89.31 93 PRO A CA 1
ATOM 684 C C . PRO A 1 93 ? -2.907 -9.140 5.366 1.00 89.31 93 PRO A C 1
ATOM 686 O O . PRO A 1 93 ? -4.019 -9.302 4.870 1.00 89.31 93 PRO A O 1
ATOM 689 N N . TYR A 1 94 ? -2.009 -8.324 4.813 1.00 86.25 94 TYR A N 1
ATOM 690 C C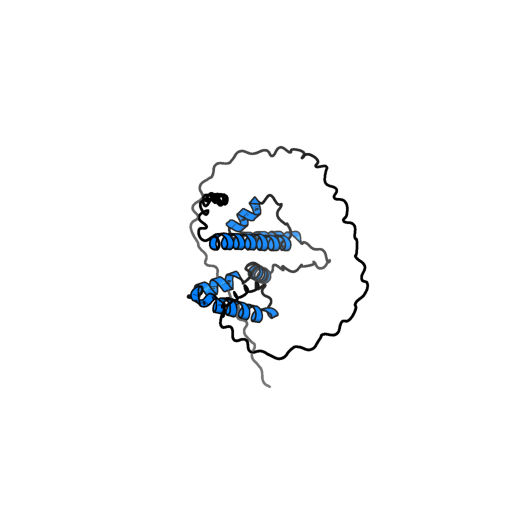A . TYR A 1 94 ? -2.236 -7.675 3.519 1.00 86.25 94 TYR A CA 1
ATOM 691 C C . TYR A 1 94 ? -2.316 -8.707 2.394 1.00 86.25 94 TYR A C 1
ATOM 693 O O . TYR A 1 94 ? -1.518 -9.649 2.339 1.00 86.25 94 TYR A O 1
ATOM 701 N N . PHE A 1 95 ? -3.242 -8.497 1.460 1.00 86.31 95 PHE A N 1
ATOM 702 C CA . PHE A 1 95 ? -3.376 -9.353 0.292 1.00 86.31 95 PHE A CA 1
ATOM 703 C C . PHE A 1 95 ? -2.589 -8.779 -0.882 1.00 86.31 95 PHE A C 1
ATOM 705 O O . PHE A 1 95 ? -2.890 -7.706 -1.404 1.00 86.31 95 PHE A O 1
ATOM 712 N N . ASN A 1 96 ? -1.579 -9.524 -1.318 1.00 79.38 96 ASN A N 1
ATOM 713 C CA . ASN A 1 96 ? -0.697 -9.143 -2.418 1.00 79.38 96 ASN A CA 1
ATOM 714 C C . ASN A 1 96 ? -1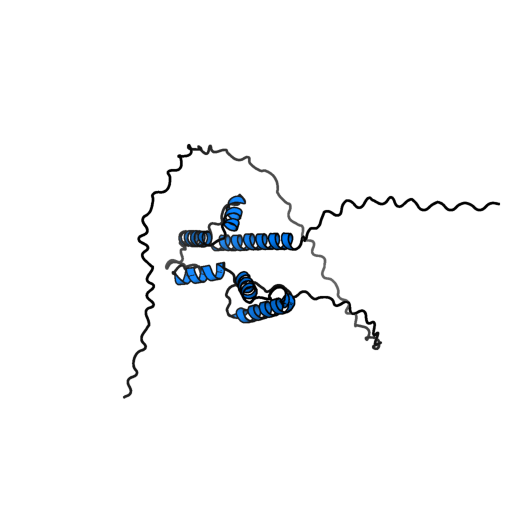.236 -9.528 -3.808 1.00 79.38 96 ASN A C 1
ATOM 716 O O . ASN A 1 96 ? -0.553 -9.268 -4.796 1.00 79.38 96 ASN A O 1
ATOM 720 N N . GLY A 1 97 ? -2.418 -10.150 -3.898 1.00 78.62 97 GLY A N 1
ATOM 721 C CA . GLY A 1 97 ? -2.975 -10.671 -5.151 1.00 78.62 97 GLY A CA 1
ATOM 722 C C . GLY A 1 97 ? -2.702 -12.160 -5.404 1.00 78.62 97 GLY A C 1
ATOM 723 O O . GLY A 1 97 ? -3.176 -12.702 -6.402 1.00 78.62 97 GLY A O 1
ATOM 724 N N . ASP A 1 98 ? -1.968 -12.848 -4.522 1.00 81.06 98 ASP A N 1
ATOM 725 C CA . ASP A 1 98 ? -1.669 -14.276 -4.666 1.00 81.06 98 ASP A CA 1
ATOM 726 C C . ASP A 1 98 ? -2.928 -15.134 -4.469 1.00 81.06 98 ASP A C 1
ATOM 728 O O . ASP A 1 98 ? -3.434 -15.304 -3.357 1.00 81.06 98 ASP A O 1
ATOM 732 N N . LYS A 1 99 ? -3.413 -15.734 -5.560 1.00 83.06 99 LYS A N 1
ATOM 733 C CA . LYS A 1 99 ? -4.624 -16.569 -5.567 1.00 83.06 99 LYS A CA 1
ATOM 734 C C . LYS A 1 99 ? -4.559 -17.728 -4.571 1.00 83.06 99 LYS A C 1
ATOM 736 O O . LYS A 1 99 ? -5.595 -18.094 -4.024 1.00 83.06 99 LYS A O 1
ATOM 741 N N . SER A 1 100 ? -3.374 -18.284 -4.307 1.00 89.88 100 SER A N 1
ATOM 742 C CA . SER A 1 100 ? -3.217 -19.402 -3.366 1.00 89.88 100 SER A CA 1
ATOM 743 C C . SER A 1 100 ? -3.500 -19.001 -1.913 1.00 89.88 100 SER A C 1
ATOM 745 O O . SER A 1 100 ? -3.933 -19.827 -1.114 1.00 89.88 100 SER A O 1
ATOM 747 N N . LYS A 1 101 ? -3.322 -17.717 -1.581 1.00 89.81 101 LYS A N 1
ATOM 748 C CA . LYS A 1 101 ? -3.536 -17.152 -0.239 1.00 89.81 101 LYS A CA 1
ATOM 749 C C . LYS A 1 101 ? -4.878 -16.440 -0.092 1.00 89.81 101 LYS A C 1
ATOM 751 O O . LYS A 1 101 ? -5.193 -15.961 0.995 1.00 89.81 101 LYS A O 1
ATOM 756 N N . TYR A 1 102 ? -5.669 -16.375 -1.164 1.00 90.19 102 TYR A N 1
ATOM 757 C CA . TYR A 1 102 ? -6.920 -15.619 -1.196 1.00 90.19 102 TYR A CA 1
ATOM 758 C C . TYR A 1 102 ? -7.908 -16.071 -0.117 1.00 90.19 102 TYR A C 1
ATOM 760 O O . TYR A 1 102 ? -8.421 -15.236 0.621 1.00 90.19 102 TYR A O 1
ATOM 768 N N . MET A 1 103 ? -8.119 -17.382 0.036 1.00 96.12 103 MET A N 1
ATOM 769 C CA . MET A 1 103 ? -9.065 -17.895 1.036 1.00 96.12 103 MET A CA 1
ATOM 770 C C . MET A 1 103 ? -8.617 -17.586 2.468 1.00 96.12 103 MET A C 1
ATOM 772 O O . MET A 1 103 ? -9.412 -17.084 3.253 1.00 96.12 103 MET A O 1
ATOM 776 N N . GLY A 1 104 ? -7.329 -17.762 2.785 1.00 95.25 104 GLY A N 1
ATOM 777 C CA . GLY A 1 104 ? -6.803 -17.421 4.112 1.00 95.25 104 GLY A CA 1
ATOM 778 C C . GLY A 1 104 ? -6.923 -15.927 4.439 1.00 95.25 104 GLY A C 1
ATOM 779 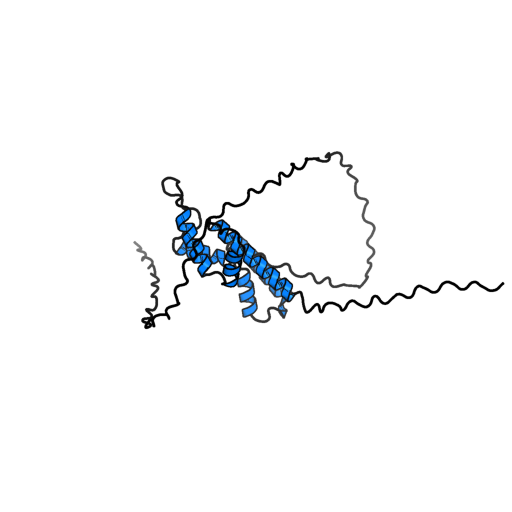O O . GLY A 1 104 ? -7.206 -15.557 5.578 1.00 95.25 104 GLY A O 1
ATOM 780 N N . PHE A 1 105 ? -6.770 -15.059 3.435 1.00 94.94 105 PHE A N 1
ATOM 781 C CA . PHE A 1 105 ? -7.043 -13.632 3.584 1.00 94.94 105 PHE A CA 1
ATOM 782 C C . PHE A 1 105 ? -8.526 -13.365 3.889 1.00 94.94 105 PHE A C 1
ATOM 784 O O . PHE A 1 105 ? -8.831 -12.693 4.874 1.00 94.94 105 PHE A O 1
ATOM 791 N N . VAL A 1 106 ? -9.451 -13.937 3.113 1.00 95.12 106 VAL A N 1
ATOM 792 C CA . VAL A 1 106 ? -10.899 -13.783 3.345 1.00 95.12 106 VAL A CA 1
ATOM 793 C C . VAL A 1 106 ? -11.301 -14.267 4.741 1.00 95.12 106 VAL A C 1
ATOM 795 O O . VAL A 1 106 ? -12.031 -13.560 5.442 1.00 95.12 106 VAL A O 1
ATOM 798 N N . ASP A 1 107 ? -10.782 -15.412 5.184 1.00 96.81 107 ASP A N 1
ATOM 799 C CA . ASP A 1 107 ? -11.059 -15.962 6.515 1.00 96.81 107 ASP A CA 1
ATOM 800 C C . ASP A 1 107 ? -10.569 -15.024 7.625 1.00 96.81 107 ASP A C 1
ATOM 802 O O . ASP A 1 107 ? -11.284 -14.764 8.599 1.00 96.81 107 ASP A O 1
ATOM 806 N N . SER A 1 108 ? -9.375 -14.448 7.461 1.00 95.56 108 SER A N 1
ATOM 807 C CA . SER A 1 108 ? -8.820 -13.493 8.424 1.00 95.56 108 SER A CA 1
ATOM 808 C C . SER A 1 108 ? -9.621 -12.187 8.497 1.00 95.56 108 SER A C 1
ATOM 810 O O . SER A 1 108 ? -9.909 -11.710 9.596 1.00 95.56 108 SER A O 1
ATOM 812 N N . CYS A 1 109 ? -10.067 -11.643 7.357 1.00 95.19 109 CYS A N 1
ATOM 813 C CA . CYS A 1 109 ? -10.939 -10.469 7.319 1.00 95.19 109 CYS A CA 1
ATOM 814 C C . CYS A 1 109 ? -12.292 -10.760 7.968 1.00 95.19 109 CYS A C 1
ATOM 816 O O . CYS A 1 109 ? -12.764 -9.963 8.773 1.00 95.19 109 CYS A O 1
ATOM 818 N N . THR A 1 110 ? -12.893 -11.910 7.658 1.00 95.94 110 THR A N 1
ATOM 819 C CA . THR A 1 110 ? -14.174 -12.339 8.239 1.00 95.94 110 THR A CA 1
ATOM 820 C C . THR A 1 110 ? -14.072 -12.467 9.755 1.00 95.94 110 THR A C 1
ATOM 822 O O . THR A 1 110 ? -14.918 -11.947 10.480 1.00 95.94 110 THR A O 1
ATOM 825 N N . THR A 1 111 ? -13.002 -13.102 10.238 1.00 95.31 111 THR A N 1
ATOM 826 C CA . THR A 1 111 ? -12.740 -13.273 11.671 1.00 95.31 111 THR A CA 1
ATOM 827 C C . THR A 1 111 ? -12.574 -11.925 12.369 1.00 95.31 111 THR A C 1
ATOM 829 O O . THR A 1 111 ? -13.175 -11.697 13.418 1.00 95.31 111 THR A O 1
ATOM 832 N N . TYR A 1 112 ? -11.807 -11.007 11.772 1.00 95.12 112 TYR A N 1
ATOM 833 C CA . TYR A 1 112 ? -11.609 -9.666 12.317 1.00 95.12 112 TYR A CA 1
ATOM 834 C C . TYR A 1 112 ? -12.921 -8.872 12.359 1.00 95.12 112 TYR A C 1
ATOM 836 O O . TYR A 1 112 ? -13.313 -8.375 13.410 1.00 95.12 112 TYR A O 1
ATOM 844 N N . ILE A 1 113 ? -13.653 -8.809 11.244 1.00 94.38 113 ILE A N 1
ATOM 845 C CA . ILE A 1 113 ? -14.941 -8.104 11.167 1.00 94.38 113 ILE A CA 1
ATOM 846 C C . ILE A 1 113 ? -15.944 -8.690 12.170 1.00 94.38 113 ILE A C 1
ATOM 848 O O . ILE A 1 113 ? -16.669 -7.936 12.814 1.00 94.38 113 ILE A O 1
ATOM 852 N N . GLY A 1 114 ? -15.965 -10.015 12.347 1.00 93.75 114 GLY A N 1
ATOM 853 C CA . GLY A 1 114 ? -16.813 -10.681 13.335 1.00 93.75 114 GLY A CA 1
ATOM 854 C C . GLY A 1 114 ? -16.465 -10.301 14.777 1.00 93.75 114 GLY A C 1
ATOM 855 O O . GLY A 1 114 ? -17.365 -10.043 15.575 1.00 93.75 114 GLY A O 1
ATOM 856 N N . ALA A 1 115 ? -15.174 -10.207 15.107 1.00 92.94 115 ALA A N 1
ATOM 857 C CA . ALA A 1 115 ? -14.714 -9.802 16.436 1.00 92.94 115 ALA A CA 1
ATOM 858 C C . ALA A 1 115 ? -15.026 -8.328 16.758 1.00 92.94 115 ALA A C 1
ATOM 860 O O . ALA A 1 115 ? -15.300 -8.000 17.912 1.00 92.94 115 ALA A O 1
ATOM 861 N N . TYR A 1 116 ? -15.032 -7.459 15.743 1.00 92.25 116 TYR A N 1
ATOM 862 C CA . TYR A 1 116 ? -15.288 -6.017 15.861 1.00 92.25 116 TYR A CA 1
ATOM 863 C C . TYR A 1 116 ? -16.618 -5.598 15.217 1.00 92.25 116 TYR A C 1
ATOM 865 O O . TYR A 1 116 ? -16.744 -4.496 14.685 1.00 92.25 116 TYR A O 1
ATOM 873 N N . TRP A 1 117 ? -17.635 -6.464 15.266 1.00 92.25 117 TRP A N 1
ATOM 874 C CA . TRP A 1 117 ? -18.923 -6.270 14.581 1.00 92.25 117 TRP A CA 1
ATOM 875 C C . TRP A 1 117 ? -19.545 -4.877 14.801 1.00 92.25 117 TRP A C 1
ATOM 877 O O . TRP A 1 117 ? -20.089 -4.291 13.867 1.00 92.25 117 TRP A O 1
ATOM 887 N N . SER A 1 118 ? -19.436 -4.320 16.013 1.00 90.12 118 SER A N 1
ATOM 888 C CA . SER A 1 118 ? -19.999 -3.006 16.356 1.00 90.12 118 SER A CA 1
ATOM 889 C C . SER A 1 118 ? -19.364 -1.847 15.584 1.00 90.12 118 SER A C 1
ATOM 891 O O . SER A 1 118 ? -20.022 -0.834 15.359 1.00 90.12 118 SER A O 1
ATOM 893 N N . GLU A 1 119 ? -18.104 -1.988 15.171 1.00 86.12 119 GLU A N 1
ATOM 894 C CA . GLU A 1 119 ? -17.388 -1.000 14.354 1.00 86.12 119 GLU A CA 1
ATOM 895 C C . GLU A 1 119 ? -17.739 -1.141 12.861 1.00 86.12 119 GLU A C 1
ATOM 897 O O . GLU A 1 119 ? -17.710 -0.168 12.107 1.00 86.12 119 GLU A O 1
ATOM 902 N N . PHE A 1 120 ? -18.159 -2.338 12.439 1.00 92.38 120 PHE A N 1
ATOM 903 C CA . PHE A 1 120 ? -18.495 -2.690 11.056 1.00 92.38 120 PHE A CA 1
ATOM 904 C C . PHE A 1 120 ? -20.003 -2.874 10.844 1.00 92.38 120 PHE A C 1
ATOM 906 O O . PHE A 1 120 ? -20.454 -3.845 10.234 1.00 92.38 120 PHE A O 1
ATOM 913 N N . SER A 1 121 ? -20.800 -1.931 11.349 1.00 89.06 121 SER A N 1
ATOM 914 C CA . SER A 1 121 ? -22.267 -1.996 11.264 1.00 89.06 121 SER A CA 1
ATOM 915 C C . SER A 1 121 ? -22.814 -1.845 9.840 1.00 89.06 121 SER A C 1
ATOM 917 O O . SER A 1 121 ? -23.908 -2.327 9.550 1.00 89.06 121 SER A O 1
ATOM 919 N N . GLN A 1 122 ? -22.059 -1.207 8.943 1.00 94.88 122 GLN A N 1
ATOM 920 C CA . GLN A 1 122 ? -22.453 -0.954 7.560 1.00 94.88 122 GLN A CA 1
ATOM 921 C C . GLN A 1 122 ? -21.597 -1.776 6.599 1.00 94.88 122 GLN A C 1
ATOM 923 O O . GLN A 1 122 ? -20.400 -1.963 6.809 1.00 94.88 122 GLN A O 1
ATOM 928 N N . ASP A 1 123 ? -22.192 -2.239 5.503 1.00 93.56 123 ASP A N 1
ATOM 929 C CA . ASP A 1 123 ? -21.440 -2.982 4.488 1.00 93.56 123 ASP A CA 1
ATOM 930 C C . ASP A 1 123 ? -20.391 -2.103 3.800 1.00 93.56 123 ASP A C 1
ATOM 932 O O . ASP A 1 123 ? -19.315 -2.584 3.453 1.00 93.56 123 ASP A O 1
ATOM 936 N N . GLU A 1 124 ? -20.644 -0.797 3.699 1.00 88.25 124 GLU A N 1
ATOM 937 C CA . GLU A 1 124 ? -19.682 0.166 3.164 1.00 88.25 124 GLU A CA 1
ATOM 938 C C . GLU A 1 124 ? -18.379 0.194 3.977 1.00 88.25 124 GLU A C 1
ATOM 940 O O . GLU A 1 124 ? -17.293 0.143 3.398 1.00 88.25 124 GLU A O 1
ATOM 945 N N . THR A 1 125 ? -18.449 0.178 5.315 1.00 84.12 125 THR A N 1
ATOM 946 C CA . THR A 1 125 ? -17.236 0.175 6.150 1.00 84.12 125 THR A CA 1
ATOM 947 C C . THR A 1 125 ? -16.485 -1.152 6.069 1.00 84.12 125 THR A C 1
ATOM 949 O O . THR A 1 125 ? -15.254 -1.147 6.075 1.00 84.12 125 THR A O 1
ATOM 952 N N . LYS A 1 126 ? -17.190 -2.281 5.901 1.00 90.88 126 LYS A N 1
ATOM 953 C CA . LYS A 1 126 ? -16.567 -3.592 5.635 1.00 90.88 126 LYS A CA 1
ATOM 954 C C . LYS A 1 126 ? -15.828 -3.597 4.300 1.00 90.88 126 LYS A C 1
ATOM 956 O O . LYS A 1 126 ? -14.692 -4.057 4.232 1.00 90.8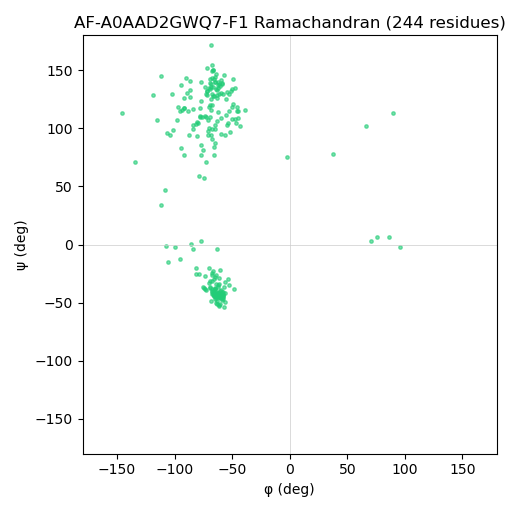8 126 LYS A O 1
ATOM 961 N N . ILE A 1 127 ? -16.456 -3.072 3.246 1.00 84.81 127 ILE A N 1
ATOM 962 C CA . ILE A 1 127 ? -15.868 -3.002 1.903 1.00 84.81 127 ILE A CA 1
ATOM 963 C C . ILE A 1 127 ? -14.629 -2.107 1.920 1.00 84.81 127 ILE A C 1
ATOM 965 O O . ILE A 1 127 ? -13.577 -2.530 1.451 1.00 84.81 127 ILE A O 1
ATOM 969 N N . LEU A 1 128 ? -14.718 -0.908 2.505 1.00 77.62 128 LEU A N 1
ATOM 970 C CA . LEU A 1 128 ? -13.579 0.005 2.633 1.00 77.62 128 LEU A CA 1
ATOM 971 C C . LEU A 1 128 ? -12.437 -0.613 3.444 1.00 77.62 128 LEU A C 1
ATOM 973 O O . LEU A 1 128 ? -11.274 -0.476 3.069 1.00 77.62 128 LEU A O 1
ATOM 977 N N . PHE A 1 129 ? -12.759 -1.339 4.516 1.00 86.94 129 PHE A N 1
ATOM 978 C CA . PHE A 1 129 ? -11.771 -2.086 5.285 1.00 86.94 129 PHE A CA 1
ATOM 979 C C . PHE A 1 129 ? -11.089 -3.158 4.438 1.00 86.94 129 PHE A C 1
ATOM 981 O O . PHE A 1 129 ? -9.868 -3.137 4.329 1.00 86.94 129 PHE A O 1
ATOM 988 N N . ILE A 1 130 ? -11.835 -4.041 3.770 1.00 90.00 130 ILE A N 1
ATOM 989 C CA . ILE A 1 130 ? -11.247 -5.083 2.913 1.00 90.00 130 ILE A CA 1
ATOM 990 C C . ILE A 1 130 ? -10.391 -4.448 1.808 1.00 90.00 130 ILE A C 1
ATOM 992 O O . ILE A 1 130 ? -9.261 -4.879 1.589 1.00 90.00 130 ILE A O 1
ATOM 996 N N . LEU A 1 131 ? -10.879 -3.379 1.170 1.00 81.69 131 LEU A N 1
ATOM 997 C CA . LEU A 1 131 ? -10.139 -2.629 0.153 1.00 81.69 131 LEU A CA 1
ATOM 998 C C . LEU A 1 131 ? -8.849 -2.012 0.700 1.00 81.69 131 LEU A C 1
ATOM 1000 O O . LEU A 1 131 ? -7.861 -1.980 -0.021 1.00 81.69 131 LEU A O 1
ATOM 1004 N N . SER A 1 132 ? -8.815 -1.582 1.963 1.00 81.00 132 SER A N 1
ATOM 1005 C CA . SER A 1 132 ? -7.586 -1.063 2.583 1.00 81.00 132 SER A CA 1
ATOM 1006 C C . SER A 1 132 ? -6.495 -2.129 2.764 1.00 81.00 132 SER A C 1
ATOM 1008 O O . SER A 1 132 ? -5.313 -1.795 2.824 1.00 81.00 132 SER A O 1
ATOM 1010 N N . TYR A 1 133 ? -6.874 -3.412 2.813 1.00 83.06 133 TYR A N 1
ATOM 1011 C CA . TYR A 1 133 ? -5.942 -4.544 2.859 1.00 83.06 133 TYR A CA 1
ATOM 1012 C C . TYR A 1 133 ? -5.648 -5.145 1.480 1.00 83.06 133 TYR A C 1
ATOM 1014 O O . TYR A 1 133 ? -4.703 -5.929 1.338 1.00 83.06 133 TYR A O 1
ATOM 1022 N N . LEU A 1 134 ? -6.427 -4.772 0.462 1.00 82.62 134 LEU A N 1
ATOM 1023 C CA . LEU A 1 134 ? -6.131 -5.061 -0.932 1.00 82.62 134 LEU A CA 1
ATOM 1024 C C . LEU A 1 134 ? -5.066 -4.073 -1.398 1.00 82.62 134 LEU A C 1
ATOM 1026 O O . LEU A 1 134 ? -5.303 -2.876 -1.535 1.00 82.62 134 LEU A O 1
ATOM 1030 N N . HIS A 1 135 ? -3.860 -4.584 -1.618 1.00 74.38 135 HIS A N 1
ATOM 1031 C CA . HIS A 1 135 ? -2.716 -3.758 -1.955 1.00 74.38 135 HIS A CA 1
ATOM 1032 C C . HIS A 1 135 ? -2.958 -3.042 -3.295 1.00 74.38 135 HIS A C 1
ATOM 1034 O O . HIS A 1 135 ? -2.902 -3.656 -4.362 1.00 74.38 135 HIS A O 1
ATOM 1040 N N . TYR A 1 136 ? -3.232 -1.733 -3.249 1.00 71.62 136 TYR A N 1
ATOM 1041 C CA . TYR A 1 136 ? -3.497 -0.904 -4.433 1.00 71.62 136 TYR A CA 1
ATOM 1042 C C . TYR A 1 136 ? -2.383 -1.045 -5.483 1.00 71.62 136 TYR A C 1
ATOM 1044 O O . TYR 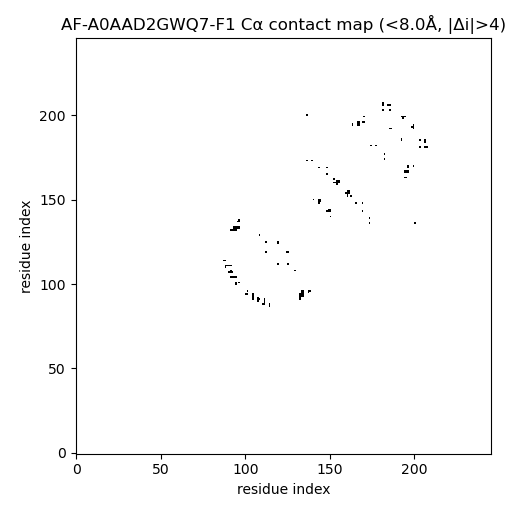A 1 136 ? -2.651 -1.082 -6.685 1.00 71.62 136 TYR A O 1
ATOM 1052 N N . ILE A 1 137 ? -1.142 -1.220 -5.027 1.00 73.31 137 ILE A N 1
ATOM 1053 C CA . ILE A 1 137 ? 0.011 -1.372 -5.910 1.00 73.31 137 ILE A CA 1
ATOM 1054 C C . ILE A 1 137 ? -0.028 -2.708 -6.670 1.00 73.31 137 ILE A C 1
ATOM 1056 O O . ILE A 1 137 ? 0.394 -2.767 -7.818 1.00 73.31 137 ILE A O 1
ATOM 1060 N N . SER A 1 138 ? -0.597 -3.769 -6.092 1.00 74.06 138 SER A N 1
ATOM 1061 C CA . SER A 1 138 ? -0.778 -5.037 -6.815 1.00 74.06 138 SER A CA 1
ATOM 1062 C C . SER A 1 138 ? -1.824 -4.910 -7.930 1.00 74.06 138 SER A C 1
ATOM 1064 O O . SER A 1 138 ? -1.639 -5.451 -9.019 1.00 74.06 138 SER A O 1
ATOM 1066 N N . ASN A 1 139 ? -2.897 -4.142 -7.703 1.00 76.00 139 ASN A N 1
ATOM 1067 C CA . ASN A 1 139 ? -3.858 -3.819 -8.765 1.00 76.00 139 ASN A CA 1
ATOM 1068 C C . ASN A 1 139 ? -3.220 -2.963 -9.862 1.00 76.00 139 ASN A C 1
ATOM 1070 O O . ASN A 1 139 ? -3.501 -3.168 -11.041 1.00 76.00 139 ASN A O 1
ATOM 1074 N N . PHE A 1 140 ? -2.352 -2.024 -9.483 1.00 83.38 140 PHE A N 1
ATOM 1075 C CA . PHE A 1 140 ? -1.593 -1.227 -10.438 1.00 83.38 140 PHE A CA 1
ATOM 1076 C C . PHE A 1 140 ? -0.721 -2.104 -11.345 1.00 83.38 140 PHE A C 1
ATOM 1078 O O . PHE A 1 140 ? -0.786 -1.951 -12.559 1.00 83.38 140 PHE A O 1
ATOM 1085 N N . GLU A 1 141 ? 0.035 -3.053 -10.789 1.00 82.75 141 GLU A N 1
ATOM 1086 C CA . GLU A 1 141 ? 0.895 -3.945 -11.582 1.00 82.75 141 GLU A CA 1
ATOM 1087 C C . GLU A 1 141 ? 0.092 -4.818 -12.550 1.00 82.75 141 GLU A C 1
ATOM 1089 O O . GLU A 1 141 ? 0.517 -5.039 -13.681 1.00 82.75 141 GLU A O 1
ATOM 1094 N N . MET A 1 142 ? -1.095 -5.266 -12.139 1.00 79.56 142 MET A N 1
ATOM 1095 C CA . MET A 1 142 ? -2.002 -6.006 -13.015 1.00 79.56 142 MET A CA 1
ATOM 1096 C C . MET A 1 142 ? -2.508 -5.140 -14.179 1.00 79.56 142 MET A C 1
ATOM 1098 O O . MET A 1 142 ? -2.513 -5.599 -15.319 1.00 79.56 142 MET A O 1
ATOM 1102 N N . LEU A 1 143 ? -2.903 -3.889 -13.915 1.00 82.31 143 LEU A N 1
ATOM 1103 C CA . LEU A 1 143 ? -3.340 -2.949 -14.955 1.00 82.31 143 LEU A CA 1
ATOM 1104 C C . LEU A 1 143 ? -2.189 -2.545 -15.884 1.00 82.31 143 LEU A C 1
ATOM 1106 O O . LEU A 1 143 ? -2.382 -2.427 -17.091 1.00 82.31 143 LEU A O 1
ATOM 1110 N N . ALA A 1 144 ? -0.992 -2.358 -15.330 1.00 84.44 144 ALA A N 1
ATOM 1111 C CA . ALA A 1 144 ? 0.216 -2.086 -16.094 1.00 84.44 144 ALA A CA 1
ATOM 1112 C C . ALA A 1 144 ? 0.531 -3.261 -17.034 1.00 84.44 144 ALA A C 1
ATOM 1114 O O . ALA A 1 144 ? 0.758 -3.043 -18.223 1.00 84.44 144 ALA A O 1
ATOM 1115 N N . ALA A 1 145 ? 0.445 -4.499 -16.536 1.00 83.00 145 ALA A N 1
ATOM 1116 C CA . ALA A 1 145 ? 0.637 -5.703 -17.338 1.00 83.00 145 ALA A CA 1
ATOM 1117 C C . ALA A 1 145 ? -0.404 -5.841 -18.463 1.00 83.00 145 ALA A C 1
ATOM 1119 O O . ALA A 1 145 ? -0.030 -6.165 -19.589 1.00 83.00 145 ALA A O 1
ATOM 1120 N N . ASP A 1 146 ? -1.681 -5.549 -18.193 1.00 81.06 146 ASP A N 1
ATOM 1121 C CA . ASP A 1 146 ? -2.750 -5.560 -19.207 1.00 81.06 146 ASP A CA 1
ATOM 1122 C C . ASP A 1 146 ? -2.526 -4.497 -20.299 1.00 81.06 146 ASP A C 1
ATOM 1124 O O . ASP A 1 146 ? -2.760 -4.737 -21.482 1.00 81.06 146 ASP A O 1
ATOM 1128 N N . ALA A 1 147 ? -1.957 -3.348 -19.924 1.00 83.06 147 ALA A N 1
ATOM 1129 C CA . ALA A 1 147 ? -1.526 -2.304 -20.852 1.00 83.06 147 ALA A CA 1
ATOM 1130 C C . ALA A 1 147 ? -0.200 -2.620 -21.583 1.00 83.06 147 ALA A C 1
ATOM 1132 O O . ALA A 1 147 ? 0.283 -1.799 -22.362 1.00 83.06 147 ALA A O 1
ATOM 1133 N N . GLY A 1 148 ? 0.393 -3.799 -21.360 1.00 82.69 148 GLY A N 1
ATOM 1134 C CA . GLY A 1 148 ? 1.629 -4.246 -22.009 1.00 82.69 148 GLY A CA 1
ATOM 1135 C C . GLY A 1 148 ? 2.922 -3.803 -21.315 1.00 82.69 148 GLY A C 1
ATOM 1136 O O . GLY A 1 148 ? 4.009 -4.063 -21.834 1.00 82.69 148 GLY A O 1
ATOM 1137 N N . TYR A 1 149 ? 2.840 -3.176 -20.139 1.00 81.50 149 TYR A N 1
ATOM 1138 C CA . TYR A 1 149 ? 4.005 -2.876 -19.308 1.00 81.50 149 TYR A CA 1
ATOM 1139 C C . TYR A 1 149 ? 4.352 -4.097 -18.461 1.00 81.50 149 TYR A C 1
ATOM 1141 O O . TYR A 1 149 ? 3.703 -4.402 -17.460 1.00 81.50 149 TYR A O 1
ATOM 1149 N N . ASN A 1 150 ? 5.387 -4.824 -18.870 1.00 73.56 150 ASN A N 1
ATOM 1150 C CA . ASN A 1 150 ? 5.801 -6.018 -18.154 1.00 73.56 150 ASN A CA 1
ATOM 1151 C C . ASN A 1 150 ? 6.663 -5.644 -16.939 1.00 73.56 150 ASN A C 1
ATOM 1153 O O . ASN A 1 150 ? 7.835 -5.306 -17.075 1.00 73.56 150 ASN A O 1
ATOM 1157 N N . VAL A 1 151 ? 6.069 -5.719 -15.747 1.00 68.69 151 VAL A N 1
ATOM 1158 C CA . VAL A 1 151 ? 6.737 -5.457 -14.458 1.00 68.69 151 VAL A CA 1
ATOM 1159 C C . VAL A 1 151 ? 7.843 -6.485 -14.183 1.00 68.69 151 VAL A C 1
ATOM 1161 O O . VAL A 1 151 ? 8.825 -6.203 -13.496 1.00 68.69 151 VAL A O 1
ATOM 1164 N N . VAL A 1 152 ? 7.717 -7.684 -14.758 1.00 64.25 152 VAL A N 1
ATOM 1165 C CA . VAL A 1 152 ? 8.685 -8.770 -14.614 1.00 64.25 152 VAL A CA 1
ATOM 1166 C C . VAL A 1 152 ? 9.652 -8.717 -15.791 1.00 64.25 152 VAL A C 1
ATOM 1168 O O . VAL A 1 152 ? 9.476 -9.409 -16.788 1.00 64.25 152 VAL A O 1
ATOM 1171 N N . THR A 1 153 ? 10.664 -7.855 -15.668 1.00 58.78 153 THR A N 1
ATOM 1172 C CA . THR A 1 153 ? 11.977 -7.989 -16.325 1.00 58.78 153 THR A CA 1
ATOM 1173 C C . THR A 1 153 ? 11.928 -8.557 -17.749 1.00 58.78 153 THR A C 1
ATOM 1175 O O . THR A 1 153 ? 12.260 -9.719 -17.973 1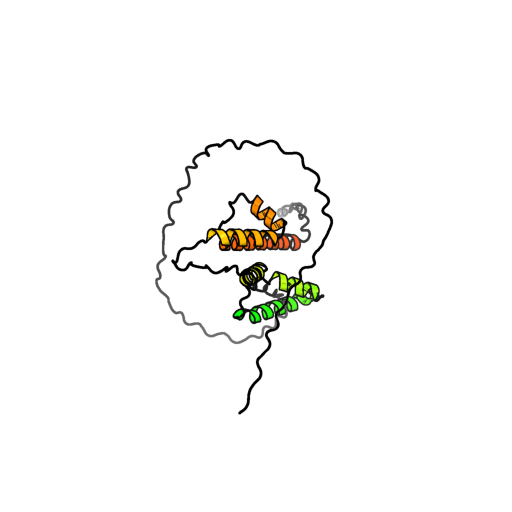.00 58.78 153 THR A O 1
ATOM 1178 N N . SER A 1 154 ? 11.552 -7.731 -18.727 1.00 45.34 154 SER A N 1
ATOM 1179 C CA . SER A 1 154 ? 11.779 -8.065 -20.134 1.00 45.34 154 SER A CA 1
ATOM 1180 C C . SER A 1 154 ? 13.278 -7.963 -20.436 1.00 45.34 154 SER A C 1
ATOM 1182 O O . SER A 1 154 ? 13.794 -6.872 -20.680 1.00 45.34 154 SER A O 1
ATOM 1184 N N . THR A 1 155 ? 13.989 -9.089 -20.412 1.00 48.78 155 THR A N 1
ATOM 1185 C CA . THR A 1 155 ? 15.274 -9.238 -21.109 1.00 48.78 155 THR A CA 1
ATOM 1186 C C . THR A 1 155 ? 15.032 -9.069 -22.606 1.00 48.78 155 THR A C 1
ATOM 1188 O O . THR A 1 155 ? 14.079 -9.632 -23.147 1.00 48.78 155 THR A O 1
ATOM 1191 N N . ASP A 1 156 ? 15.870 -8.300 -23.299 1.00 52.03 156 ASP A N 1
ATOM 1192 C CA . ASP A 1 156 ? 15.826 -8.296 -24.758 1.00 52.03 156 ASP A CA 1
ATOM 1193 C C . ASP A 1 156 ? 16.307 -9.653 -25.326 1.00 52.03 156 ASP A C 1
ATOM 1195 O O . ASP A 1 156 ? 16.837 -10.514 -24.617 1.00 52.03 156 ASP A O 1
ATOM 1199 N N . SER A 1 157 ? 16.156 -9.854 -26.636 1.00 54.47 157 SER A N 1
ATOM 1200 C CA . SER A 1 157 ? 16.646 -11.047 -27.344 1.00 54.47 157 SER A CA 1
ATOM 1201 C C . SER A 1 157 ? 18.179 -11.223 -27.318 1.00 54.47 157 SER A C 1
ATOM 1203 O O . SER A 1 157 ? 18.680 -12.217 -27.839 1.00 54.47 157 SER A O 1
ATOM 1205 N N . LYS A 1 158 ? 18.930 -10.271 -26.743 1.00 63.50 158 LYS A N 1
ATOM 1206 C CA . LYS A 1 158 ? 20.379 -10.318 -26.489 1.00 63.50 158 LYS A CA 1
ATOM 1207 C C . LYS A 1 158 ? 20.726 -10.505 -25.000 1.00 63.50 158 LYS A C 1
ATOM 1209 O O . LYS A 1 158 ? 21.906 -10.615 -24.681 1.00 63.50 158 LYS A O 1
ATOM 1214 N N . GLY A 1 159 ? 19.741 -10.575 -24.102 1.00 55.59 159 GLY A N 1
ATOM 1215 C CA . GLY A 1 159 ? 19.948 -10.599 -22.652 1.00 55.59 159 GLY A CA 1
ATOM 1216 C C . GLY A 1 159 ? 20.312 -9.242 -22.027 1.00 55.59 159 GLY A C 1
ATOM 1217 O O . GLY A 1 159 ? 20.590 -9.188 -20.831 1.00 55.59 159 GLY A O 1
ATOM 1218 N N . GLU A 1 160 ? 20.292 -8.150 -22.791 1.00 53.12 160 GLU A N 1
ATOM 1219 C CA . GLU A 1 160 ? 20.571 -6.794 -22.325 1.00 53.12 160 GLU A CA 1
ATOM 1220 C C . GLU A 1 160 ? 19.272 -6.090 -21.900 1.00 53.12 160 GLU A C 1
ATOM 1222 O O . GLU A 1 160 ? 18.273 -6.008 -22.617 1.00 53.12 160 GLU A O 1
ATOM 1227 N N . TYR A 1 161 ? 19.267 -5.575 -20.676 1.00 51.78 161 TYR A N 1
ATOM 1228 C CA . TYR A 1 161 ? 18.110 -4.907 -20.100 1.00 51.78 161 TYR A CA 1
ATOM 1229 C C . TYR A 1 161 ? 18.111 -3.408 -20.434 1.00 51.78 161 TYR A C 1
ATOM 1231 O O . TYR A 1 161 ? 18.902 -2.659 -19.861 1.00 51.78 161 TYR A O 1
ATOM 1239 N N . ARG A 1 162 ? 17.136 -2.905 -21.208 1.00 59.00 162 ARG A N 1
ATOM 1240 C CA . ARG A 1 162 ? 16.748 -1.475 -21.143 1.00 59.00 162 ARG A CA 1
ATOM 1241 C C . ARG A 1 162 ? 15.858 -1.220 -19.922 1.00 59.00 162 ARG A C 1
ATOM 1243 O O . ARG A 1 162 ? 14.715 -0.797 -20.035 1.00 59.00 162 ARG A O 1
ATOM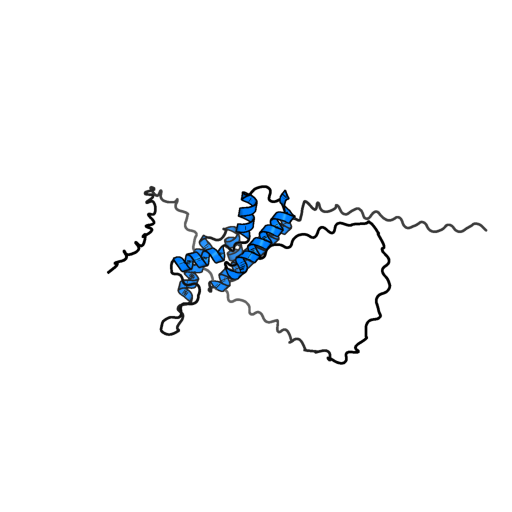 1250 N N . LYS A 1 163 ? 16.388 -1.525 -18.735 1.00 60.50 163 LYS A N 1
ATOM 1251 C CA . LYS A 1 163 ? 15.659 -1.485 -17.456 1.00 60.50 163 LYS A CA 1
ATOM 1252 C C . LYS A 1 163 ? 15.142 -0.082 -17.097 1.00 60.50 163 LYS A C 1
ATOM 1254 O O . LYS A 1 163 ? 14.129 0.042 -16.430 1.00 60.50 163 LYS A O 1
ATOM 1259 N N . GLY A 1 164 ? 15.826 0.968 -17.555 1.00 61.38 164 GLY A N 1
ATOM 1260 C CA . GLY A 1 164 ? 15.567 2.340 -17.108 1.00 61.38 164 GLY A CA 1
ATOM 1261 C C . GLY A 1 164 ? 14.293 2.988 -17.658 1.00 61.38 164 GLY A C 1
ATOM 1262 O O . GLY A 1 164 ? 13.629 3.713 -16.926 1.00 61.38 164 GLY A O 1
ATOM 1263 N N . ASP A 1 165 ? 13.930 2.737 -18.919 1.00 74.94 165 ASP A N 1
ATOM 1264 C CA . ASP A 1 165 ? 12.850 3.502 -19.565 1.00 74.94 165 ASP A CA 1
ATOM 1265 C C . ASP A 1 165 ? 11.461 3.071 -19.067 1.00 74.94 165 ASP A C 1
ATOM 1267 O O . ASP A 1 165 ? 10.581 3.906 -18.871 1.00 74.94 165 ASP A O 1
ATOM 1271 N N . GLN A 1 166 ? 11.271 1.773 -18.806 1.00 79.19 166 GLN A N 1
ATOM 1272 C CA . GLN A 1 166 ? 10.014 1.252 -18.259 1.00 79.19 166 GLN A CA 1
ATOM 1273 C C . GLN A 1 166 ? 9.835 1.608 -16.782 1.00 79.19 166 GLN A C 1
ATOM 1275 O O . GLN A 1 166 ? 8.723 1.950 -16.383 1.00 79.19 166 GLN A O 1
ATOM 1280 N N . ASP A 1 167 ? 10.913 1.580 -15.991 1.00 85.06 167 ASP A N 1
ATOM 1281 C CA . ASP A 1 167 ? 10.858 1.941 -14.573 1.00 85.06 167 ASP A CA 1
ATOM 1282 C C . ASP A 1 167 ? 10.375 3.388 -14.393 1.00 85.06 167 ASP A C 1
ATOM 1284 O O . ASP A 1 167 ? 9.482 3.629 -13.585 1.00 85.06 167 ASP A O 1
ATOM 1288 N N . ASN A 1 168 ? 10.878 4.334 -15.195 1.00 87.44 168 ASN A N 1
ATOM 1289 C CA . ASN A 1 168 ? 10.446 5.735 -15.135 1.00 87.44 168 ASN A CA 1
ATOM 1290 C C . ASN A 1 168 ? 8.946 5.897 -15.430 1.00 87.44 168 ASN A C 1
ATOM 1292 O O . ASN A 1 168 ? 8.255 6.602 -14.701 1.00 87.44 168 ASN A O 1
ATOM 1296 N N . ILE A 1 169 ? 8.432 5.210 -16.458 1.00 86.06 169 ILE A N 1
ATOM 1297 C CA . ILE A 1 169 ? 7.009 5.270 -16.830 1.00 86.06 169 ILE A CA 1
ATOM 1298 C C . ILE A 1 169 ? 6.132 4.658 -15.730 1.00 86.06 169 ILE A C 1
ATOM 1300 O O . ILE A 1 169 ? 5.093 5.213 -15.375 1.00 86.06 169 ILE A O 1
ATOM 1304 N N . LEU A 1 170 ? 6.540 3.517 -15.167 1.00 88.50 170 LEU A N 1
ATOM 1305 C CA . LEU A 1 170 ? 5.806 2.869 -14.079 1.00 88.50 170 LEU A CA 1
ATOM 1306 C C . LEU A 1 170 ? 5.814 3.715 -12.801 1.00 88.50 170 LEU A C 1
ATOM 1308 O O . LEU A 1 170 ? 4.793 3.779 -12.117 1.00 88.50 170 LEU A O 1
ATOM 1312 N N . ILE A 1 171 ? 6.938 4.369 -12.490 1.00 91.62 171 ILE A N 1
ATOM 1313 C CA . ILE A 1 171 ? 7.045 5.321 -11.380 1.00 91.62 171 ILE A CA 1
ATOM 1314 C C . ILE A 1 171 ? 6.091 6.496 -11.614 1.00 91.62 171 ILE A C 1
ATOM 1316 O O . ILE A 1 171 ? 5.254 6.754 -10.754 1.00 91.62 171 ILE A O 1
ATOM 1320 N N . GLU A 1 172 ? 6.134 7.138 -12.784 1.00 90.44 172 GLU A N 1
ATOM 1321 C CA . GLU A 1 172 ? 5.266 8.275 -13.125 1.00 90.44 172 GLU A CA 1
ATOM 1322 C C . GLU A 1 172 ? 3.774 7.911 -13.033 1.00 90.44 172 GLU A C 1
ATOM 1324 O O . GLU A 1 172 ? 2.970 8.626 -12.423 1.00 90.44 172 GLU A O 1
ATOM 1329 N N . PHE A 1 173 ? 3.382 6.754 -13.575 1.00 88.81 173 PHE A N 1
ATOM 1330 C CA . PHE A 1 173 ? 2.003 6.286 -13.465 1.00 88.81 173 PHE A CA 1
ATOM 1331 C C . PHE A 1 173 ? 1.592 5.971 -12.023 1.00 88.81 173 PHE A C 1
ATOM 1333 O O . PH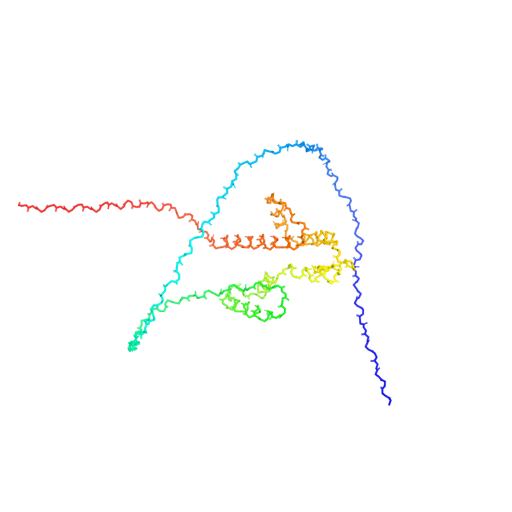E A 1 173 ? 0.449 6.253 -11.643 1.00 88.81 173 PHE A O 1
ATOM 1340 N N . LEU A 1 174 ? 2.491 5.388 -11.222 1.00 90.19 174 LEU A N 1
ATOM 1341 C CA . LEU A 1 174 ? 2.219 5.117 -9.813 1.00 90.19 174 LEU A CA 1
ATOM 1342 C C . LEU A 1 174 ? 2.065 6.432 -9.036 1.00 90.19 174 LEU A C 1
ATOM 1344 O O . LEU A 1 174 ? 1.133 6.558 -8.245 1.00 90.19 174 LEU A O 1
ATOM 1348 N N . GLU A 1 175 ? 2.905 7.433 -9.302 1.00 91.56 175 GLU A N 1
ATOM 1349 C CA . GLU A 1 175 ? 2.825 8.764 -8.690 1.00 91.56 175 GLU A CA 1
ATOM 1350 C C . GLU A 1 175 ? 1.495 9.461 -8.962 1.00 91.56 175 GLU A C 1
ATOM 1352 O O . GLU A 1 175 ? 0.886 9.993 -8.033 1.00 91.56 175 GLU A O 1
ATOM 1357 N N . CYS A 1 176 ? 0.988 9.380 -10.195 1.00 87.06 176 CYS A N 1
ATOM 1358 C CA . CYS A 1 176 ? -0.310 9.953 -10.566 1.00 87.06 176 CYS A CA 1
ATOM 1359 C C . CYS A 1 176 ? -1.488 9.355 -9.781 1.00 87.06 176 CYS A C 1
ATOM 1361 O O . CYS A 1 176 ? -2.571 9.940 -9.719 1.00 87.06 176 CYS A O 1
ATOM 1363 N N . ARG A 1 177 ? -1.307 8.155 -9.230 1.00 83.88 177 ARG A N 1
ATOM 1364 C CA . ARG A 1 177 ? -2.340 7.390 -8.531 1.00 83.88 177 ARG A CA 1
ATOM 1365 C C . ARG A 1 177 ? -2.159 7.392 -7.010 1.00 83.88 177 ARG A C 1
ATOM 1367 O O . ARG A 1 177 ? -3.105 7.059 -6.296 1.00 83.88 177 ARG A O 1
ATOM 1374 N N . LEU A 1 178 ? -0.989 7.789 -6.509 1.00 87.38 178 LEU A N 1
ATOM 1375 C CA . LEU A 1 178 ? -0.731 7.938 -5.079 1.00 87.38 178 LEU A CA 1
ATOM 1376 C C . LEU A 1 178 ? -1.464 9.153 -4.497 1.00 87.38 178 LEU A C 1
ATOM 1378 O O . LEU A 1 178 ? -1.699 10.165 -5.155 1.00 87.38 178 LEU A O 1
ATOM 1382 N N . SER A 1 179 ? -1.796 9.080 -3.206 1.00 87.50 179 SER A N 1
ATOM 1383 C CA . SER A 1 179 ? -2.344 10.232 -2.485 1.00 87.50 179 SER A CA 1
ATOM 1384 C C . SER A 1 179 ? -1.342 11.390 -2.480 1.00 87.50 179 SER A C 1
ATOM 1386 O O . SER A 1 179 ? -0.166 11.192 -2.167 1.00 87.50 179 SER A O 1
ATOM 1388 N N . SER A 1 180 ? -1.817 12.621 -2.697 1.00 87.81 180 SER A N 1
ATOM 1389 C CA . SER A 1 180 ? -0.987 13.837 -2.643 1.00 87.81 180 SER A CA 1
ATOM 1390 C C . SER A 1 180 ? -0.196 13.977 -1.336 1.00 87.81 180 SER A C 1
ATOM 1392 O O . SER A 1 180 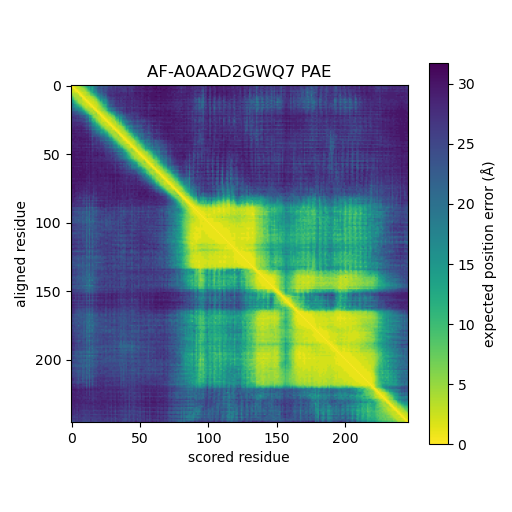? 0.916 14.506 -1.334 1.00 87.81 180 SER A O 1
ATOM 1394 N N . LYS A 1 181 ? -0.727 13.449 -0.223 1.00 87.81 181 LYS A N 1
ATOM 1395 C CA . LYS A 1 181 ? -0.037 13.392 1.075 1.00 87.81 181 LYS A CA 1
ATOM 1396 C C . LYS A 1 181 ? 1.168 12.449 1.057 1.00 87.81 181 LYS A C 1
ATOM 1398 O O . LYS A 1 181 ? 2.190 12.780 1.653 1.00 87.81 181 LYS A O 1
ATOM 1403 N N . ILE A 1 182 ? 1.044 11.290 0.408 1.00 87.69 182 ILE A N 1
ATOM 1404 C CA . ILE A 1 182 ? 2.134 10.314 0.267 1.00 87.69 182 ILE A CA 1
ATOM 1405 C C . ILE A 1 182 ? 3.212 10.904 -0.638 1.00 87.69 182 ILE A C 1
ATOM 1407 O O . ILE A 1 182 ? 4.366 10.945 -0.227 1.00 87.69 182 ILE A O 1
ATOM 1411 N N . VAL A 1 183 ? 2.823 11.456 -1.792 1.00 90.81 183 VAL A N 1
ATOM 1412 C CA . VAL A 1 183 ? 3.741 12.125 -2.729 1.00 90.81 183 VAL A CA 1
ATOM 1413 C C . VAL A 1 183 ? 4.496 13.254 -2.023 1.00 90.81 183 VAL A C 1
ATOM 1415 O O . VAL A 1 183 ? 5.721 13.274 -2.018 1.00 90.81 183 VAL A O 1
ATOM 1418 N N . SER A 1 184 ? 3.788 14.134 -1.310 1.00 92.69 184 SER A N 1
ATOM 1419 C CA . SER A 1 184 ? 4.422 15.215 -0.542 1.00 92.69 184 SER A CA 1
ATOM 1420 C C . SER A 1 184 ? 5.414 14.683 0.496 1.00 92.69 184 SER A C 1
ATOM 1422 O O . SER A 1 184 ? 6.504 15.226 0.636 1.00 92.69 184 SER A O 1
ATOM 1424 N N . ARG A 1 185 ? 5.076 13.611 1.228 1.00 89.69 185 ARG A N 1
ATOM 1425 C CA . ARG A 1 185 ? 6.015 12.980 2.172 1.00 89.69 185 ARG A CA 1
ATOM 1426 C C . ARG A 1 185 ? 7.247 12.434 1.457 1.00 89.69 185 ARG A C 1
ATOM 1428 O O . ARG A 1 185 ? 8.341 12.620 1.971 1.00 89.69 185 ARG A O 1
ATOM 1435 N N . LEU A 1 186 ? 7.067 11.809 0.297 1.00 91.31 186 LEU A N 1
ATOM 1436 C CA . LEU A 1 186 ? 8.127 11.188 -0.492 1.00 91.31 186 LEU A CA 1
ATOM 1437 C C . LEU A 1 186 ? 9.177 12.229 -0.913 1.00 91.31 186 LEU A C 1
ATOM 1439 O O . LEU A 1 186 ? 10.353 12.084 -0.578 1.00 91.31 186 LEU A O 1
ATOM 1443 N N . TYR A 1 187 ? 8.732 13.341 -1.502 1.00 92.81 187 TYR A N 1
ATOM 1444 C CA . TYR A 1 187 ? 9.608 14.428 -1.953 1.00 92.81 187 TYR A CA 1
ATOM 1445 C C . TYR A 1 187 ? 10.184 15.290 -0.815 1.00 92.81 187 TYR A C 1
ATOM 1447 O O . TYR A 1 187 ? 11.286 15.818 -0.944 1.00 92.81 187 TYR A O 1
ATOM 1455 N N . ASN A 1 188 ? 9.500 15.395 0.330 1.00 94.31 188 ASN A N 1
ATOM 1456 C CA . ASN A 1 188 ? 9.975 16.195 1.469 1.00 94.31 188 ASN A CA 1
ATOM 1457 C C . ASN A 1 188 ? 10.971 15.460 2.385 1.00 94.31 188 ASN A C 1
ATOM 1459 O O . ASN A 1 188 ? 11.475 16.062 3.330 1.00 94.31 188 ASN A O 1
ATOM 1463 N N . THR A 1 189 ? 11.260 14.174 2.151 1.00 89.38 189 THR A N 1
ATOM 1464 C CA . THR A 1 189 ? 12.206 13.415 2.993 1.00 89.38 189 THR A CA 1
ATOM 1465 C C . THR A 1 189 ? 13.666 13.851 2.834 1.00 89.38 189 THR A C 1
ATOM 1467 O O . THR A 1 189 ? 14.482 13.545 3.701 1.00 89.38 189 THR A O 1
ATOM 1470 N N . GLY A 1 190 ? 14.016 14.526 1.731 1.00 91.81 190 GLY A N 1
ATOM 1471 C CA . GLY A 1 190 ? 15.405 14.839 1.373 1.00 91.81 190 GLY A CA 1
ATOM 1472 C C . GLY A 1 190 ? 16.230 13.620 0.935 1.00 91.81 190 GLY A C 1
ATOM 1473 O O . GLY A 1 190 ? 17.420 13.756 0.658 1.00 91.81 190 GLY A O 1
ATOM 1474 N N . ILE A 1 191 ? 15.616 12.434 0.861 1.00 91.31 191 ILE A N 1
ATOM 1475 C CA . ILE A 1 191 ? 16.244 11.203 0.376 1.00 91.31 191 ILE A CA 1
ATOM 1476 C C . ILE A 1 191 ? 16.075 11.160 -1.152 1.00 91.31 191 ILE A C 1
ATOM 1478 O O . ILE A 1 191 ? 14.971 11.411 -1.641 1.00 91.31 191 ILE A O 1
ATOM 1482 N N . PRO A 1 192 ? 17.133 10.856 -1.928 1.00 93.25 192 PRO A N 1
ATOM 1483 C CA . PRO A 1 192 ? 17.020 10.757 -3.380 1.00 93.25 192 PRO A CA 1
ATOM 1484 C C . PRO A 1 192 ? 16.028 9.660 -3.785 1.00 93.25 192 PRO A C 1
ATOM 1486 O O . PRO A 1 192 ? 16.056 8.557 -3.235 1.00 93.25 192 PRO A O 1
ATOM 1489 N N . LEU A 1 193 ? 15.175 9.956 -4.773 1.00 91.44 193 LEU A N 1
ATOM 1490 C CA . LEU A 1 193 ? 14.166 9.011 -5.246 1.00 91.44 193 LEU A CA 1
ATOM 1491 C C . LEU A 1 193 ? 14.813 7.762 -5.874 1.00 91.44 193 LEU A C 1
ATOM 1493 O O . LEU A 1 193 ? 15.721 7.892 -6.705 1.00 91.44 193 LEU A O 1
ATOM 1497 N N . PRO A 1 194 ? 14.339 6.549 -5.530 1.00 91.81 194 PRO A N 1
ATOM 1498 C CA . PRO A 1 194 ? 14.752 5.332 -6.206 1.00 91.81 194 PRO A CA 1
ATOM 1499 C C . PRO A 1 194 ? 14.410 5.394 -7.694 1.00 91.81 194 PRO A C 1
ATOM 1501 O O . PRO A 1 194 ? 13.275 5.670 -8.066 1.00 91.81 194 PRO A O 1
ATOM 1504 N N . LYS A 1 195 ? 15.395 5.086 -8.542 1.00 89.19 195 LYS A N 1
ATOM 1505 C CA . LYS A 1 195 ? 15.201 5.008 -10.000 1.00 89.19 195 LYS A CA 1
ATOM 1506 C C . LYS A 1 195 ? 14.590 3.685 -10.459 1.00 89.19 195 LYS A C 1
ATOM 1508 O O . LYS A 1 195 ? 14.094 3.604 -11.570 1.00 89.19 195 LYS A O 1
ATOM 1513 N N . ALA A 1 196 ? 14.680 2.646 -9.631 1.00 89.12 196 ALA A N 1
ATOM 1514 C CA . ALA A 1 196 ? 14.098 1.344 -9.924 1.00 89.12 196 ALA A CA 1
ATOM 1515 C C . ALA A 1 196 ? 12.662 1.291 -9.398 1.00 89.12 196 ALA A C 1
ATOM 1517 O O . ALA A 1 196 ? 12.437 1.581 -8.217 1.00 89.12 196 ALA A O 1
ATOM 1518 N N . TYR A 1 197 ? 11.716 0.856 -10.235 1.00 89.25 197 TYR A N 1
ATOM 1519 C CA . TYR A 1 197 ? 10.297 0.797 -9.878 1.00 89.25 197 TYR A CA 1
ATOM 1520 C C . TYR A 1 197 ? 10.049 -0.044 -8.620 1.00 89.25 197 TYR A C 1
ATOM 1522 O O . TYR A 1 197 ? 9.311 0.374 -7.731 1.00 89.25 197 TYR A O 1
ATOM 1530 N N . SER A 1 198 ? 10.720 -1.193 -8.491 1.00 85.81 198 SER A N 1
ATOM 1531 C CA . SER A 1 198 ? 10.567 -2.075 -7.326 1.00 85.81 198 SER A CA 1
ATOM 1532 C C . SER A 1 198 ? 10.958 -1.387 -6.014 1.00 85.81 198 SER A C 1
ATOM 1534 O O . SER A 1 198 ? 10.219 -1.445 -5.037 1.00 85.81 198 SER A O 1
ATOM 1536 N N . ALA A 1 199 ? 12.087 -0.673 -6.007 1.00 88.56 199 ALA A N 1
ATOM 1537 C CA . ALA A 1 199 ? 12.552 0.062 -4.834 1.00 88.56 199 ALA A CA 1
ATOM 1538 C C . ALA A 1 199 ? 11.642 1.262 -4.522 1.00 88.56 199 ALA A C 1
ATOM 1540 O O . ALA A 1 199 ? 11.379 1.556 -3.357 1.00 88.56 199 ALA A O 1
ATOM 1541 N N . PHE A 1 200 ? 11.128 1.935 -5.556 1.00 91.19 200 PHE A N 1
ATOM 1542 C CA . PHE A 1 200 ? 10.155 3.015 -5.404 1.00 91.19 200 PHE A CA 1
ATOM 1543 C C . PHE A 1 200 ? 8.835 2.512 -4.799 1.00 91.19 200 PHE A C 1
ATOM 1545 O O . PHE A 1 200 ? 8.306 3.113 -3.861 1.00 91.19 200 PHE A O 1
ATOM 1552 N N . LYS A 1 201 ? 8.340 1.366 -5.276 1.00 89.38 201 LYS A N 1
ATOM 1553 C CA . LYS A 1 201 ? 7.160 0.673 -4.750 1.00 89.38 201 LYS A CA 1
ATOM 1554 C C . LYS A 1 201 ? 7.317 0.340 -3.268 1.00 89.38 201 LYS A C 1
ATOM 1556 O O . LYS A 1 201 ? 6.464 0.741 -2.479 1.00 89.38 201 LYS A O 1
ATOM 1561 N N . ASP A 1 202 ? 8.400 -0.331 -2.879 1.00 86.50 202 ASP A N 1
ATOM 1562 C CA . ASP A 1 202 ? 8.651 -0.690 -1.475 1.00 86.50 202 ASP A CA 1
ATOM 1563 C C . ASP A 1 202 ? 8.677 0.549 -0.573 1.00 86.50 202 ASP A C 1
ATOM 1565 O O . ASP A 1 202 ? 8.168 0.546 0.555 1.00 86.50 202 ASP A O 1
ATOM 1569 N N . TRP A 1 203 ? 9.219 1.651 -1.093 1.00 91.00 203 TRP A N 1
ATOM 1570 C CA . TRP A 1 203 ? 9.256 2.908 -0.368 1.00 91.00 203 TRP A CA 1
ATOM 1571 C C . TRP A 1 203 ? 7.863 3.517 -0.172 1.00 91.00 203 TRP A C 1
ATOM 1573 O O . TRP A 1 203 ? 7.535 3.938 0.941 1.00 91.00 203 TRP A O 1
ATOM 1583 N N . CYS A 1 204 ? 7.014 3.489 -1.205 1.00 89.44 204 CYS A N 1
ATOM 1584 C CA . CYS A 1 204 ? 5.619 3.924 -1.117 1.00 89.44 204 CYS A CA 1
ATOM 1585 C C . CYS A 1 204 ? 4.843 3.127 -0.060 1.00 89.44 204 CYS A C 1
ATOM 1587 O O . CYS A 1 204 ? 4.189 3.730 0.794 1.00 89.44 204 CYS A O 1
ATOM 1589 N N . VAL A 1 205 ? 4.985 1.795 -0.057 1.00 85.94 205 VAL A N 1
ATOM 1590 C CA . VAL A 1 205 ? 4.355 0.907 0.939 1.00 85.94 205 VAL A CA 1
ATOM 1591 C C . VAL A 1 205 ? 4.779 1.283 2.355 1.00 85.94 205 VAL A C 1
ATOM 1593 O O . VAL A 1 205 ? 3.950 1.370 3.259 1.00 85.94 205 VAL A O 1
ATOM 1596 N N . ASN A 1 206 ? 6.069 1.545 2.567 1.00 86.81 206 ASN A N 1
ATOM 1597 C CA . ASN A 1 206 ? 6.577 1.905 3.886 1.00 86.81 206 ASN A CA 1
ATOM 1598 C C . ASN A 1 206 ? 6.048 3.274 4.357 1.00 86.81 206 ASN A C 1
ATOM 1600 O O . ASN A 1 206 ? 5.647 3.424 5.514 1.00 86.81 206 ASN A O 1
ATOM 1604 N N . ILE A 1 207 ? 6.004 4.276 3.472 1.00 88.50 207 ILE A N 1
ATOM 1605 C CA . ILE A 1 207 ? 5.452 5.603 3.796 1.00 88.50 207 ILE A CA 1
ATOM 1606 C C . ILE A 1 207 ? 3.969 5.497 4.162 1.00 88.50 207 ILE A C 1
ATOM 1608 O O . ILE A 1 207 ? 3.542 6.102 5.151 1.00 88.50 207 ILE A O 1
ATOM 1612 N N . GLU A 1 208 ? 3.196 4.725 3.402 1.00 85.25 208 GLU A N 1
ATOM 1613 C CA . GLU A 1 208 ? 1.777 4.497 3.663 1.00 85.25 208 GLU A CA 1
ATOM 1614 C C . GLU A 1 208 ? 1.556 3.746 4.982 1.00 85.25 208 GLU A C 1
ATOM 1616 O O . GLU A 1 208 ? 0.786 4.203 5.829 1.00 85.25 208 GLU A O 1
ATOM 1621 N N . ALA A 1 209 ? 2.308 2.669 5.230 1.00 81.06 209 ALA A N 1
ATOM 1622 C CA . ALA A 1 209 ? 2.261 1.938 6.494 1.00 81.06 209 ALA A CA 1
ATOM 1623 C C . ALA A 1 209 ? 2.584 2.846 7.693 1.00 81.06 209 ALA A C 1
ATOM 1625 O O . ALA A 1 209 ? 1.923 2.779 8.731 1.00 81.06 209 ALA A O 1
ATOM 1626 N N . ASN A 1 210 ? 3.566 3.742 7.558 1.00 83.44 210 ASN A N 1
ATOM 1627 C CA . ASN A 1 210 ? 3.887 4.725 8.594 1.00 83.44 210 ASN A CA 1
ATOM 1628 C C . ASN A 1 210 ? 2.771 5.761 8.779 1.00 83.44 210 ASN A C 1
ATOM 1630 O O . ASN A 1 210 ? 2.442 6.098 9.915 1.00 83.44 210 ASN A O 1
ATOM 1634 N N . ALA A 1 211 ? 2.146 6.229 7.697 1.00 84.00 211 ALA A N 1
ATOM 1635 C CA . ALA A 1 211 ? 0.997 7.129 7.774 1.00 84.00 211 ALA A CA 1
ATOM 1636 C C . ALA A 1 211 ? -0.196 6.477 8.493 1.00 84.00 211 ALA A C 1
ATOM 1638 O O . ALA A 1 211 ? -0.829 7.116 9.336 1.00 84.00 211 ALA A O 1
ATOM 1639 N N . LEU A 1 212 ? -0.456 5.196 8.226 1.00 80.56 212 LEU A N 1
ATOM 1640 C CA . LEU A 1 212 ? -1.506 4.438 8.899 1.00 80.56 212 LEU A CA 1
ATOM 1641 C C . LEU A 1 212 ? -1.197 4.263 10.393 1.00 80.56 212 LEU A C 1
ATOM 1643 O O . LEU A 1 212 ? -2.059 4.515 11.235 1.00 80.56 212 LEU A O 1
ATOM 1647 N N . ARG A 1 213 ? 0.049 3.920 10.749 1.00 79.69 213 ARG A N 1
ATOM 1648 C CA . ARG A 1 213 ? 0.496 3.860 12.155 1.00 79.69 213 ARG A CA 1
ATOM 1649 C C . ARG A 1 213 ? 0.345 5.208 12.861 1.00 79.69 213 ARG A C 1
ATOM 1651 O O . ARG A 1 213 ? -0.074 5.241 14.015 1.00 79.69 213 ARG A O 1
ATOM 1658 N N . ASP A 1 214 ? 0.657 6.322 12.197 1.00 82.31 214 ASP A N 1
ATOM 1659 C CA . ASP A 1 214 ? 0.433 7.668 12.743 1.00 82.31 214 ASP A CA 1
ATOM 1660 C C . ASP A 1 214 ? -1.049 7.917 13.027 1.00 82.31 214 ASP A C 1
ATOM 1662 O O . ASP A 1 214 ? -1.396 8.471 14.069 1.00 82.31 214 ASP A O 1
ATOM 1666 N N . GLN A 1 215 ? -1.926 7.511 12.109 1.00 83.69 215 GLN A N 1
ATOM 1667 C CA . GLN A 1 215 ? -3.368 7.666 12.260 1.00 83.69 215 GLN A CA 1
ATOM 1668 C C . GLN A 1 215 ? -3.909 6.811 13.408 1.00 83.69 215 GLN A C 1
ATOM 1670 O O . GLN A 1 215 ? -4.653 7.324 14.240 1.00 83.69 215 GLN A O 1
ATOM 1675 N N . LEU A 1 216 ? -3.472 5.554 13.513 1.00 72.81 216 LEU A N 1
ATOM 1676 C CA . LEU A 1 216 ? -3.789 4.664 14.632 1.00 72.81 216 LEU A CA 1
ATOM 1677 C C . LEU A 1 216 ? -3.317 5.243 15.966 1.00 72.81 216 LEU A C 1
ATOM 1679 O O . LEU A 1 216 ? -4.080 5.239 16.926 1.00 72.81 216 LEU A O 1
ATOM 1683 N N . ARG A 1 217 ? -2.097 5.800 16.033 1.00 79.56 217 ARG A N 1
ATOM 1684 C CA . ARG A 1 217 ? -1.603 6.494 17.236 1.00 79.56 217 ARG A CA 1
ATOM 1685 C C . ARG A 1 217 ? -2.478 7.691 17.596 1.00 79.56 217 ARG A C 1
ATOM 1687 O O . ARG A 1 217 ? -2.821 7.855 18.758 1.00 79.56 217 ARG A O 1
ATOM 1694 N N . LYS A 1 218 ? -2.873 8.504 16.613 1.00 83.50 218 LYS A N 1
ATOM 1695 C CA . LYS A 1 218 ? -3.767 9.652 16.835 1.00 83.50 218 LYS A CA 1
ATOM 1696 C C . LYS A 1 218 ? -5.160 9.228 17.304 1.00 83.50 218 LYS A C 1
ATOM 1698 O O . LYS A 1 218 ? -5.728 9.910 18.145 1.00 83.50 218 LYS A O 1
ATOM 1703 N N . ALA A 1 219 ? -5.689 8.122 16.785 1.00 79.69 219 ALA A N 1
ATOM 1704 C CA . ALA A 1 219 ? -6.983 7.581 17.190 1.00 79.69 219 ALA A CA 1
ATOM 1705 C C . ALA A 1 219 ? -6.936 6.934 18.586 1.00 79.69 219 ALA A C 1
ATOM 1707 O O . ALA A 1 219 ? -7.867 7.099 19.368 1.00 79.69 219 ALA A O 1
ATOM 1708 N N . SER A 1 220 ? -5.846 6.230 18.917 1.00 72.19 220 SER A N 1
ATOM 1709 C CA . SER A 1 220 ? -5.669 5.554 20.210 1.00 72.19 220 SER A CA 1
ATOM 1710 C C . SER A 1 220 ? -5.264 6.493 21.338 1.00 72.19 220 SER A C 1
ATOM 1712 O O . SER A 1 220 ? -5.583 6.231 22.496 1.00 72.19 220 SER A O 1
ATOM 1714 N N . HIS A 1 221 ? -4.627 7.623 21.019 1.00 69.25 221 HIS A N 1
ATOM 1715 C CA . HIS A 1 221 ? -4.474 8.745 21.941 1.00 69.25 221 HIS A CA 1
ATOM 1716 C C . HIS A 1 221 ? -5.814 9.481 22.065 1.00 69.25 221 HIS A C 1
ATOM 1718 O O . HIS A 1 221 ? -5.913 10.682 21.810 1.00 69.25 221 HIS A O 1
ATOM 1724 N N . GLY A 1 222 ? -6.863 8.756 22.469 1.00 56.16 222 GLY A N 1
ATOM 1725 C CA . GLY A 1 222 ? -8.067 9.365 23.009 1.00 56.16 222 GLY A CA 1
ATOM 1726 C C . GLY A 1 222 ? -7.613 10.330 24.087 1.00 56.16 222 GLY A C 1
ATOM 1727 O O . GLY A 1 222 ? -6.909 9.891 24.993 1.00 56.16 222 GLY A O 1
ATOM 1728 N N . HIS A 1 223 ? -7.910 11.622 23.881 1.00 51.84 223 HIS A N 1
ATOM 1729 C CA . HIS A 1 223 ? -7.618 12.771 24.743 1.00 51.84 223 HIS A CA 1
ATOM 1730 C C . HIS A 1 223 ? -6.930 12.362 26.047 1.00 51.84 223 HIS A C 1
ATOM 1732 O O . HIS A 1 223 ? -7.536 12.321 27.116 1.00 51.84 223 HIS A O 1
ATOM 1738 N N . SER A 1 224 ? -5.641 12.033 25.967 1.00 50.31 224 SER A N 1
ATOM 1739 C CA . SER A 1 224 ? -4.829 11.924 27.162 1.00 50.31 224 SER A CA 1
ATOM 1740 C C . SER A 1 224 ? -4.563 13.368 27.512 1.00 50.31 224 SER A C 1
ATOM 1742 O O . SER A 1 224 ? -3.521 13.917 27.165 1.00 50.31 224 SER A O 1
ATOM 1744 N N . THR A 1 225 ? -5.574 14.028 28.093 1.00 56.81 225 THR A N 1
ATOM 1745 C CA . THR A 1 225 ? -5.375 15.281 28.804 1.00 56.81 225 THR A CA 1
ATOM 1746 C C . THR A 1 225 ? -4.162 15.013 29.670 1.00 56.81 225 THR A C 1
ATOM 1748 O O . THR A 1 225 ? -4.224 14.047 30.445 1.00 56.81 225 THR A O 1
ATOM 1751 N N . PRO A 1 226 ? -3.052 15.751 29.476 1.00 52.84 226 PRO A N 1
ATOM 1752 C CA . PRO A 1 226 ? -1.870 15.596 30.299 1.00 52.84 226 PRO A CA 1
ATOM 1753 C C . PRO A 1 226 ? -2.385 15.535 31.720 1.00 52.84 226 PRO A C 1
ATOM 1755 O O . PRO A 1 226 ? -3.067 16.472 32.140 1.00 52.84 226 PRO A O 1
ATOM 1758 N N . ARG A 1 227 ? -2.212 14.391 32.396 1.00 55.38 227 ARG A N 1
ATOM 1759 C CA . ARG A 1 227 ? -2.680 14.263 33.771 1.00 55.38 227 ARG A CA 1
ATOM 1760 C C . ARG A 1 227 ? -1.991 15.429 34.470 1.00 55.38 227 ARG A C 1
ATOM 1762 O O . ARG A 1 227 ? -0.755 15.421 34.474 1.00 55.38 227 ARG A O 1
ATOM 1769 N N . PRO A 1 228 ? -2.733 16.465 34.922 1.00 63.34 228 PRO A N 1
ATOM 1770 C CA . PRO A 1 228 ? -2.105 17.620 35.540 1.00 63.34 228 PRO A CA 1
ATOM 1771 C C . PRO A 1 228 ? -1.194 17.032 36.602 1.00 63.34 228 PRO A C 1
ATOM 1773 O O . PRO A 1 228 ? -1.658 16.084 37.249 1.00 63.34 228 PRO A O 1
ATOM 1776 N N . PRO A 1 229 ? 0.084 17.461 36.680 1.00 66.50 229 PRO A N 1
ATOM 1777 C CA . PRO A 1 229 ? 1.067 16.861 37.567 1.00 66.50 229 PRO A CA 1
ATOM 1778 C C . PRO A 1 229 ? 0.368 16.733 38.899 1.00 66.50 229 PRO A C 1
ATOM 1780 O O . PRO A 1 229 ? 0.043 17.749 39.516 1.00 66.50 229 PRO A O 1
ATOM 1783 N N . SER A 1 230 ? -0.031 15.496 39.225 1.00 59.41 230 SER A N 1
ATOM 1784 C CA . SER A 1 230 ? -0.805 15.228 40.420 1.00 59.41 230 SER A CA 1
ATOM 1785 C C . SER A 1 230 ? 0.137 15.736 41.461 1.00 59.41 230 SER A C 1
ATOM 1787 O O . SER A 1 230 ? 1.225 15.163 41.568 1.00 59.41 230 SER A O 1
ATOM 1789 N N . GLN A 1 231 ? -0.223 16.870 42.076 1.00 59.81 231 GLN A N 1
ATOM 1790 C CA . GLN A 1 231 ? 0.571 17.509 43.105 1.00 59.81 231 GLN A CA 1
ATOM 1791 C C . GLN A 1 231 ? 1.098 16.350 43.911 1.00 59.81 231 GLN A C 1
ATOM 1793 O O . GLN A 1 231 ? 0.283 15.529 44.351 1.00 59.81 231 GLN A O 1
ATOM 1798 N N . PHE A 1 232 ? 2.424 16.173 43.909 1.00 56.78 232 PHE A N 1
ATOM 1799 C CA . PHE A 1 232 ? 3.075 15.209 44.769 1.00 56.78 232 PHE A CA 1
ATOM 1800 C C . PHE A 1 232 ? 2.514 15.566 46.127 1.00 56.78 232 PHE A C 1
ATOM 1802 O O . PHE A 1 232 ? 2.865 16.594 46.701 1.00 56.78 232 PHE A O 1
ATOM 1809 N N . ARG A 1 233 ? 1.479 14.824 46.526 1.00 58.81 233 ARG A N 1
ATOM 1810 C CA . ARG A 1 233 ? 0.767 15.035 47.760 1.00 58.81 233 ARG A CA 1
ATOM 1811 C C . ARG A 1 233 ? 1.848 14.654 48.717 1.00 58.81 233 ARG A C 1
ATOM 1813 O O . ARG A 1 233 ? 2.138 13.463 48.811 1.00 58.81 233 ARG A O 1
ATOM 1820 N N . SER A 1 234 ? 2.518 15.669 49.256 1.00 61.38 234 SER A N 1
ATOM 1821 C CA . SER A 1 234 ? 3.552 15.539 50.256 1.00 61.38 234 SER A CA 1
ATOM 1822 C C . SER A 1 234 ? 3.002 14.525 51.232 1.00 61.38 234 SER A C 1
ATOM 1824 O O . SER A 1 234 ? 2.048 14.819 51.956 1.00 61.38 234 SER A O 1
ATOM 1826 N N . GLN A 1 235 ? 3.482 13.284 51.132 1.00 59.47 235 GLN A N 1
ATOM 1827 C CA . GLN A 1 235 ? 3.200 12.293 52.141 1.00 59.47 235 GLN A CA 1
ATOM 1828 C C . GLN A 1 235 ? 3.899 12.887 53.343 1.00 59.47 235 GLN A C 1
ATOM 1830 O O . GLN A 1 235 ? 5.127 12.908 53.411 1.00 59.47 235 GLN A O 1
ATOM 1835 N N . ALA A 1 236 ? 3.100 13.531 54.193 1.00 65.00 236 ALA A N 1
ATOM 1836 C CA . ALA A 1 236 ? 3.547 13.994 55.479 1.00 65.00 236 ALA A CA 1
ATOM 1837 C C . ALA A 1 236 ? 4.240 12.794 56.116 1.00 65.00 236 ALA A C 1
ATOM 1839 O O . ALA A 1 236 ? 3.655 11.709 56.194 1.00 65.00 236 ALA A O 1
ATOM 1840 N N . ALA A 1 237 ? 5.516 12.986 56.441 1.00 71.31 237 ALA A N 1
ATOM 1841 C CA . ALA A 1 237 ? 6.329 11.971 57.070 1.00 71.31 237 ALA A CA 1
ATOM 1842 C C . ALA A 1 237 ? 5.540 11.365 58.245 1.00 71.31 237 ALA A C 1
ATOM 1844 O O . ALA A 1 237 ? 4.910 12.120 58.995 1.00 71.31 237 ALA A O 1
ATOM 1845 N N . PRO A 1 238 ? 5.520 10.030 58.395 1.00 71.12 238 PRO A N 1
ATOM 1846 C CA . PRO A 1 238 ? 4.861 9.400 59.527 1.00 71.12 238 PRO A CA 1
ATOM 1847 C C . PRO A 1 238 ? 5.440 9.985 60.818 1.00 71.12 238 PRO A C 1
ATOM 1849 O O . PRO A 1 238 ? 6.657 10.020 61.004 1.00 71.12 238 PRO A O 1
ATOM 1852 N N . ALA A 1 239 ? 4.557 10.507 61.670 1.00 69.50 239 ALA A N 1
ATOM 1853 C CA . ALA A 1 239 ? 4.926 11.101 62.944 1.00 69.50 239 ALA A CA 1
ATOM 1854 C C . ALA A 1 239 ? 5.750 10.100 63.768 1.00 69.50 239 ALA A C 1
ATOM 1856 O O . ALA A 1 239 ? 5.376 8.933 63.901 1.00 69.50 239 ALA A O 1
ATOM 1857 N N . ALA A 1 240 ? 6.884 10.567 64.292 1.00 72.50 240 ALA A N 1
ATOM 1858 C CA . ALA A 1 240 ? 7.763 9.767 65.129 1.00 72.50 240 ALA A CA 1
ATOM 1859 C C . ALA A 1 240 ? 7.022 9.279 66.393 1.00 72.50 240 ALA A C 1
ATOM 1861 O O . ALA A 1 240 ? 6.230 10.037 66.964 1.00 72.50 240 ALA A O 1
ATOM 1862 N N . PRO A 1 241 ? 7.275 8.039 66.849 1.00 74.44 241 PRO A N 1
ATOM 1863 C CA . PRO A 1 241 ? 6.658 7.497 68.052 1.00 74.44 241 PRO A CA 1
ATOM 1864 C C . PRO A 1 241 ? 7.081 8.303 69.286 1.00 74.44 241 PRO A C 1
ATOM 1866 O O . PRO A 1 241 ? 8.266 8.504 69.548 1.00 74.44 241 PRO A O 1
ATOM 1869 N N . THR A 1 242 ? 6.092 8.777 70.042 1.00 75.88 242 THR A N 1
ATOM 1870 C CA . THR A 1 242 ? 6.283 9.490 71.308 1.00 75.88 242 THR A CA 1
ATOM 1871 C C . THR A 1 242 ? 6.862 8.532 72.360 1.00 75.88 242 THR A C 1
ATOM 1873 O O . THR A 1 242 ? 6.291 7.457 72.555 1.00 75.88 242 THR A O 1
ATOM 1876 N N . PRO A 1 243 ? 7.973 8.870 73.043 1.00 72.75 243 PRO A N 1
ATOM 1877 C CA . PRO A 1 243 ? 8.511 8.032 74.110 1.00 72.75 243 PRO A CA 1
ATOM 1878 C C . PRO A 1 243 ? 7.584 8.042 75.333 1.00 72.75 243 PRO A C 1
ATOM 1880 O O . PRO A 1 243 ? 7.027 9.077 75.702 1.00 72.75 243 PRO A O 1
ATOM 1883 N N . ALA A 1 244 ? 7.416 6.867 75.942 1.00 63.47 244 ALA A N 1
ATOM 1884 C CA . ALA A 1 244 ? 6.584 6.664 77.121 1.00 63.47 244 ALA A CA 1
ATOM 1885 C C . ALA A 1 244 ? 7.176 7.366 78.363 1.00 63.47 244 ALA A C 1
ATOM 1887 O O . ALA A 1 244 ? 8.399 7.373 78.523 1.00 63.47 244 ALA A O 1
ATOM 1888 N N . PRO A 1 245 ? 6.334 7.935 79.245 1.00 72.19 245 PRO A N 1
ATOM 1889 C CA . PRO A 1 245 ? 6.785 8.534 80.496 1.00 72.19 245 PRO A CA 1
ATOM 1890 C C . PRO A 1 245 ? 7.199 7.453 81.508 1.00 72.19 245 PRO A C 1
ATOM 1892 O O . PRO A 1 245 ? 6.450 6.507 81.751 1.00 72.19 245 PRO A O 1
ATOM 1895 N N . THR A 1 246 ? 8.398 7.619 82.070 1.00 72.25 246 THR A N 1
ATOM 1896 C CA . THR A 1 246 ? 8.911 6.942 83.279 1.00 72.25 246 THR A CA 1
ATOM 1897 C C . THR A 1 246 ? 8.296 7.490 84.553 1.00 72.25 246 THR A C 1
ATOM 1899 O O . THR A 1 246 ? 8.117 8.728 84.616 1.00 72.25 246 THR A O 1
#

Mean predicted aligned error: 18.97 Å

Radius of gyration: 32.72 Å; Cα contacts (8 Å, |Δi|>4): 83; chains: 1; bounding box: 58×73×124 Å

Organism: NCBI:txid2018698

pLDDT: mean 70.44, std 17.77, range [37.16, 96.81]

Secondary structure (DSSP, 8-state):
--PPPPPPP-----PPP------PPPP------------PPPPP-----PPPPP-----------PPPPPPPP--------------PPPPPPPB-S-GGGHHHHHHHHHHHHHHTTTT--SHHHHHHHHHHHB-HHHHHHHHHHHTT--SS----TTS---HHHHHHHHHHHHHHHS-HHHHHHHHHT-SPPPSSHHHHHHHHHHHHHHHHHHHHHHHHS--------------PPPPPPPPPP-